Protein AF-A0A813DF29-F1 (afdb_monomer)

Nearest PDB structures (foldseek):
  7bqb-assembly1_A  TM=4.868E-01  e=7.837E-01  synthetic construct
  7kho-assembly4_D  TM=2.043E-01  e=1.446E+00  Pseudomonas putida S16
  7kho-assembly2_B  TM=1.750E-01  e=8.760E-01  Pseudomonas putida S16
  5j4a-assembly2_D  TM=2.601E-01  e=5.498E+00  Burkholderia pseudomallei

Sequence (290 aa):
GLYARARKLDTQDGLRLLRFKGPDGTGCELDLDDVAKLREVAKSSSYFAYIAGSLLELGKHFRVGGAEIENYLSDLPIRKGLSSSASICVLVVRALNQLYDLKLTVHGEMDIAYRPEEYYGDFERHSLLGEVNLKVCEEVAEVMSRERDPIKAAEALGAAMTKAQARWDEVAVPLCPHELKAPVLHRLLECPALVPHITGGKGIGSQGDGSAQLVCRTAADVDKVMQIVRDLGMEPLRLTINASKPVRTAIIPLAGASPGMWPASKCVGPWLFPVRMGEAVKPAICWLCE

Secondary structure (DSSP, 8-state):
-EEEEEEE---TT---EEEEE-TTS-EEEEESS-HHHHHHHHTSSSTTHHHHHHHHHHHTT-----EEEEEEEE-S-TTSSS-HHHHHHHHHHHHHHHHHT----HHHHHHHHHGGGGGSS-HHHHHHHTHHHHHHHHHHHHHHHH---HHHHHHHHHHHHHHHHHHHHHHTGGGSHHHH--HHHHHHHT-TTTTTTEEEEEEETT-SSSEEEEEESSHHHHHHHHHHHHHTT----------PPP-S--------S----S----PPPGGGSEEEETTEEEEHHHHH--

InterPro domains:
  IPR006204 GHMP kinase N-terminal domain [PF00288] (51-117)
  IPR014721 Small ribosomal subunit protein uS5 domain 2-type fold, subgroup [G3DSA:3.30.230.10] (1-137)
  IPR020568 Ribosomal protein uS5 domain 2-type superfamily [SSF54211] (28-120)

Radius of gyration: 26.22 Å; Cα contacts (8 Å, |Δi|>4): 390; chains: 1; bounding box: 56×51×81 Å

pLDDT: mean 80.42, std 16.03, range [35.12, 97.62]

Structure (mmCIF, N/CA/C/O backbone):
data_AF-A0A813DF29-F1
#
_entry.id   AF-A0A813DF29-F1
#
loop_
_atom_site.group_PDB
_atom_site.id
_atom_site.type_symbol
_atom_site.label_atom_id
_atom_site.label_alt_id
_atom_site.label_comp_id
_atom_site.label_asym_id
_atom_site.label_entity_id
_atom_site.label_seq_id
_atom_site.pdbx_PDB_ins_code
_atom_site.Cartn_x
_atom_site.Cartn_y
_atom_site.Cartn_z
_atom_site.occupancy
_atom_site.B_iso_or_equiv
_atom_site.auth_seq_id
_atom_site.auth_comp_id
_atom_site.auth_asym_id
_atom_site.auth_atom_id
_atom_site.pdbx_PDB_model_num
ATOM 1 N N . GLY A 1 1 ? -11.439 -9.474 4.513 1.00 71.19 1 GLY A N 1
ATOM 2 C CA . GLY A 1 1 ? -12.480 -8.740 5.242 1.00 71.19 1 GLY A CA 1
ATOM 3 C C . GLY A 1 1 ? -12.201 -8.698 6.734 1.00 71.19 1 GLY A C 1
ATOM 4 O O . GLY A 1 1 ? -11.703 -9.662 7.303 1.00 71.19 1 GLY A O 1
ATOM 5 N N . LEU A 1 2 ? -12.520 -7.572 7.371 1.00 83.81 2 LEU A N 1
ATOM 6 C CA . LEU A 1 2 ? -12.812 -7.531 8.805 1.00 83.81 2 LEU A CA 1
ATOM 7 C C . LEU A 1 2 ? -14.322 -7.356 8.936 1.00 83.81 2 LEU A C 1
ATOM 9 O O . LEU A 1 2 ? -14.889 -6.475 8.284 1.00 83.81 2 LEU A O 1
ATOM 13 N N . TYR A 1 3 ? -14.962 -8.176 9.755 1.00 87.81 3 TYR A N 1
ATOM 14 C CA . TYR A 1 3 ? -16.404 -8.161 9.935 1.00 87.81 3 TYR A CA 1
ATOM 15 C C . TYR A 1 3 ? -16.707 -7.860 11.393 1.00 87.81 3 TYR A C 1
ATOM 17 O O . TYR A 1 3 ? -16.410 -8.659 12.280 1.00 87.81 3 TYR A O 1
ATOM 25 N N . ALA A 1 4 ? -17.319 -6.702 11.636 1.00 92.56 4 ALA A N 1
ATOM 26 C CA . ALA A 1 4 ? -17.643 -6.266 12.982 1.00 92.56 4 ALA A CA 1
ATOM 27 C C . ALA A 1 4 ? -19.113 -5.902 13.162 1.00 92.56 4 ALA A C 1
ATOM 29 O O . ALA A 1 4 ? -19.803 -5.505 12.223 1.00 92.56 4 ALA A O 1
ATOM 30 N N . ARG A 1 5 ? -19.574 -6.030 14.405 1.00 94.75 5 ARG A N 1
ATOM 31 C CA . ARG A 1 5 ? -20.806 -5.428 14.912 1.00 94.75 5 ARG A CA 1
ATOM 32 C C . ARG A 1 5 ? -20.419 -4.266 15.807 1.00 94.75 5 ARG A C 1
ATOM 34 O O . ARG A 1 5 ? -19.462 -4.370 16.568 1.00 94.75 5 ARG A O 1
ATOM 41 N N . ALA A 1 6 ? -21.158 -3.172 15.716 1.00 96.31 6 ALA A N 1
ATOM 42 C CA . ALA A 1 6 ? -20.913 -2.001 16.537 1.00 96.31 6 ALA A CA 1
ATOM 43 C C . ALA A 1 6 ? -22.221 -1.519 17.163 1.00 96.31 6 ALA A C 1
ATOM 45 O O . ALA A 1 6 ? -23.274 -1.561 16.524 1.00 96.31 6 ALA A O 1
ATOM 46 N N . ARG A 1 7 ? -22.154 -1.056 18.410 1.00 96.25 7 ARG A N 1
ATOM 47 C CA . ARG A 1 7 ? -23.275 -0.423 19.112 1.00 96.25 7 ARG A CA 1
ATOM 48 C C . ARG A 1 7 ? -22.788 0.747 19.952 1.00 96.25 7 ARG A C 1
ATOM 50 O O . ARG A 1 7 ? -21.642 0.758 20.397 1.00 96.25 7 ARG A O 1
ATOM 57 N N . LYS A 1 8 ? -23.669 1.719 20.188 1.00 95.31 8 LYS A N 1
ATOM 58 C CA . LYS A 1 8 ? -23.405 2.791 21.153 1.00 95.31 8 LYS A CA 1
ATOM 59 C C . LYS A 1 8 ? -23.262 2.190 22.545 1.00 95.31 8 LYS A C 1
ATOM 61 O O . LYS A 1 8 ? -23.976 1.246 22.890 1.00 95.31 8 LYS A O 1
ATOM 66 N N . LEU A 1 9 ? -22.327 2.734 23.308 1.00 91.62 9 LEU A N 1
ATOM 67 C CA . LEU A 1 9 ? -22.095 2.352 24.688 1.00 91.62 9 LEU A CA 1
ATOM 68 C C . LEU A 1 9 ? -22.426 3.547 25.576 1.00 91.62 9 LEU A C 1
ATOM 70 O O . LEU A 1 9 ? -21.657 4.501 25.625 1.00 91.62 9 LEU A O 1
ATOM 74 N N . ASP A 1 10 ? -23.555 3.464 26.273 1.00 82.31 10 ASP A N 1
ATOM 75 C CA . ASP A 1 10 ? -23.908 4.417 27.320 1.00 82.31 10 ASP A CA 1
ATOM 76 C C . ASP A 1 10 ? -23.383 3.882 28.653 1.00 82.31 10 ASP A C 1
ATOM 78 O O . ASP A 1 10 ? -23.766 2.799 29.107 1.00 82.31 10 ASP A O 1
ATOM 82 N N . THR A 1 11 ? -22.462 4.619 29.266 1.00 77.19 11 THR A N 1
ATOM 83 C CA . THR A 1 11 ? -21.954 4.306 30.602 1.00 77.19 11 THR A CA 1
ATOM 84 C C . THR A 1 11 ? -22.778 5.059 31.645 1.00 77.19 11 THR A C 1
ATOM 86 O O . THR A 1 11 ? -23.220 6.185 31.415 1.00 77.19 11 THR A O 1
ATOM 89 N N . GLN A 1 12 ? -23.004 4.436 32.804 1.00 66.69 12 GLN A N 1
ATOM 90 C CA . GLN A 1 12 ? -23.796 5.042 33.883 1.00 66.69 12 GLN A CA 1
ATOM 91 C C . GLN A 1 12 ? -23.143 6.316 34.443 1.00 66.69 12 GLN A C 1
ATOM 93 O O . GLN A 1 12 ? -23.849 7.211 34.898 1.00 66.69 12 GLN A O 1
ATOM 98 N N . ASP A 1 13 ? -21.818 6.427 34.318 1.00 75.44 13 ASP A N 1
ATOM 99 C CA . ASP A 1 13 ? -21.021 7.550 34.820 1.00 75.44 13 ASP A CA 1
ATOM 100 C C . ASP A 1 13 ? -20.791 8.654 33.766 1.00 75.44 13 ASP A C 1
ATOM 102 O O . ASP A 1 13 ? -20.076 9.621 34.020 1.00 75.44 13 ASP A O 1
ATOM 106 N N . GLY A 1 14 ? -21.363 8.520 32.561 1.00 78.50 14 GLY A N 1
ATOM 107 C CA . GLY A 1 14 ? -21.179 9.473 31.456 1.00 78.50 14 GLY A CA 1
ATOM 108 C C . GLY A 1 14 ? -19.799 9.425 30.781 1.00 78.50 14 GLY A C 1
ATOM 109 O O . GLY A 1 14 ? -19.515 10.244 29.906 1.00 78.50 14 GLY A O 1
ATOM 110 N N . LEU A 1 15 ? -18.955 8.461 31.158 1.00 85.38 15 LEU A N 1
ATOM 111 C CA . LEU A 1 15 ? -17.667 8.172 30.528 1.00 85.38 15 LEU A CA 1
ATOM 112 C C . LEU A 1 15 ? -17.837 7.742 29.069 1.00 85.38 15 LEU A C 1
ATOM 114 O O . LEU A 1 15 ? -18.638 6.860 28.740 1.00 85.38 15 LEU A O 1
ATOM 118 N N . ARG A 1 16 ? -17.026 8.324 28.189 1.00 91.94 16 ARG A N 1
ATOM 119 C CA . ARG A 1 16 ? -17.063 8.046 26.753 1.00 91.94 16 ARG A CA 1
ATOM 120 C C . ARG A 1 16 ? -16.016 6.989 26.441 1.00 91.94 16 ARG A C 1
ATOM 122 O O . ARG A 1 16 ? -14.857 7.308 26.217 1.00 91.94 16 ARG A O 1
ATOM 129 N N . LEU A 1 17 ? -16.421 5.722 26.4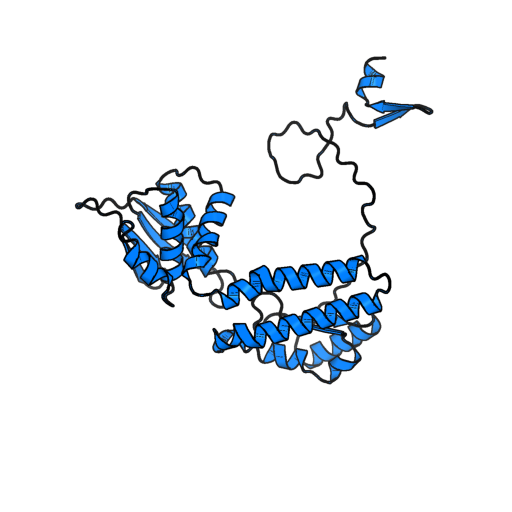43 1.00 94.19 17 LEU A N 1
ATOM 130 C CA . LEU A 1 17 ? -15.499 4.593 26.284 1.00 94.19 17 LEU A CA 1
ATOM 131 C C . LEU A 1 17 ? -15.613 3.951 24.898 1.00 94.19 17 LEU A C 1
ATOM 133 O O . LEU A 1 17 ? -16.715 3.764 24.379 1.00 94.19 17 LEU A O 1
ATOM 137 N N . LEU A 1 18 ? -14.478 3.548 24.324 1.00 95.75 18 LEU A N 1
ATOM 138 C CA . LEU A 1 18 ? -14.425 2.584 23.228 1.00 95.75 18 LEU A CA 1
ATOM 139 C C . LEU A 1 18 ? -14.030 1.206 23.768 1.00 95.75 18 LEU A C 1
ATOM 141 O O . LEU A 1 18 ? -12.905 1.014 24.223 1.00 95.75 18 LEU A O 1
ATOM 145 N N . ARG A 1 19 ? -14.928 0.226 23.644 1.00 95.62 19 ARG A N 1
ATOM 146 C CA . ARG A 1 19 ? -14.639 -1.194 23.885 1.00 95.62 19 ARG A CA 1
ATOM 147 C C . ARG A 1 19 ? -14.438 -1.908 22.562 1.00 95.62 19 ARG A C 1
ATOM 149 O O . ARG A 1 19 ? -15.361 -1.967 21.756 1.00 95.62 19 ARG A O 1
ATOM 156 N N . PHE A 1 20 ? -13.262 -2.480 22.350 1.00 94.56 20 PHE A N 1
ATOM 157 C CA . PHE A 1 20 ? -12.974 -3.298 21.179 1.00 94.56 20 PHE A CA 1
ATOM 158 C C . PHE A 1 20 ? -12.756 -4.756 21.580 1.00 94.56 20 PHE A C 1
ATOM 160 O O . PHE A 1 20 ? -12.005 -5.028 22.516 1.00 94.56 20 PHE A O 1
ATOM 167 N N . LYS A 1 21 ? -13.372 -5.689 20.851 1.00 93.31 21 LYS A N 1
ATOM 168 C CA . LYS A 1 21 ? -13.143 -7.135 20.971 1.00 93.31 21 LYS A CA 1
ATOM 169 C C . LYS A 1 21 ? -12.772 -7.715 19.611 1.00 93.31 21 LYS A C 1
ATOM 171 O O . LYS A 1 21 ? -13.468 -7.480 18.626 1.00 93.31 21 LYS A O 1
ATOM 176 N N . GLY A 1 22 ? -11.669 -8.448 19.565 1.00 87.31 22 GLY A N 1
ATOM 177 C CA . GLY A 1 22 ? -11.205 -9.208 18.415 1.00 87.31 22 GLY A CA 1
ATOM 178 C C . GLY A 1 22 ? -11.697 -10.661 18.433 1.00 87.31 22 GLY A C 1
ATOM 179 O O . GLY A 1 22 ? -12.166 -11.143 19.467 1.00 87.31 22 GLY A O 1
ATOM 180 N N . PRO A 1 23 ? -11.537 -11.382 17.311 1.00 82.25 23 PRO A N 1
ATOM 181 C CA . PRO A 1 23 ? -12.014 -12.760 17.165 1.00 82.25 23 PRO A CA 1
ATOM 182 C C . PRO A 1 23 ? -11.274 -13.747 18.081 1.00 82.25 23 PRO A C 1
ATOM 184 O O . PRO A 1 23 ? -11.827 -14.773 18.464 1.00 82.25 23 PRO A O 1
ATOM 187 N N . ASP A 1 24 ? -10.054 -13.402 18.495 1.00 80.12 24 ASP A N 1
ATOM 188 C CA . ASP A 1 24 ? -9.177 -14.249 19.310 1.00 80.12 24 ASP A CA 1
ATOM 189 C C . ASP A 1 24 ? -9.437 -14.080 20.822 1.00 80.12 24 ASP A C 1
ATOM 191 O O . ASP A 1 24 ? -8.645 -14.520 21.655 1.00 80.12 24 ASP A O 1
ATOM 195 N N . GLY A 1 25 ? -10.502 -13.359 21.195 1.00 78.00 25 GLY A N 1
ATOM 196 C CA . GLY A 1 25 ? -10.806 -12.986 22.581 1.00 78.00 25 GLY A CA 1
ATOM 197 C C . GLY A 1 25 ? -9.953 -11.834 23.126 1.00 78.00 25 GLY A C 1
ATOM 198 O O . GLY A 1 25 ? -10.148 -11.406 24.263 1.00 78.00 25 GLY A O 1
ATOM 199 N N . THR A 1 26 ? -9.032 -11.296 22.323 1.00 83.62 26 THR A N 1
ATOM 200 C CA . THR A 1 26 ? -8.270 -10.089 22.656 1.00 83.62 26 THR A CA 1
ATOM 201 C C . THR A 1 26 ? -9.176 -8.862 22.612 1.00 83.62 26 THR A C 1
ATOM 203 O O . THR A 1 26 ? -10.081 -8.766 21.786 1.00 83.62 26 THR A O 1
ATOM 206 N N . GLY A 1 27 ? -8.952 -7.893 23.491 1.00 88.31 27 GLY A N 1
ATOM 207 C CA . GLY A 1 27 ? -9.740 -6.670 23.494 1.00 88.31 27 GLY A CA 1
ATOM 208 C C . GLY A 1 27 ? -9.066 -5.539 24.246 1.00 88.31 27 GLY A C 1
ATOM 209 O O . GLY A 1 27 ? -8.104 -5.755 24.982 1.00 88.31 27 GLY A O 1
ATOM 210 N N . CYS A 1 28 ? -9.580 -4.332 24.048 1.00 91.38 28 CYS A N 1
ATOM 211 C CA . CYS A 1 28 ? -9.146 -3.149 24.773 1.00 91.38 28 CYS A CA 1
ATOM 212 C C . CYS A 1 28 ? -10.345 -2.285 25.159 1.00 91.38 28 CYS A C 1
ATOM 214 O O . CYS A 1 28 ? -11.361 -2.251 24.461 1.00 91.38 28 CYS A O 1
ATOM 216 N N . GLU A 1 29 ? -10.195 -1.557 26.256 1.00 94.69 29 GLU A N 1
ATOM 217 C CA . GLU A 1 29 ? -11.079 -0.466 26.642 1.0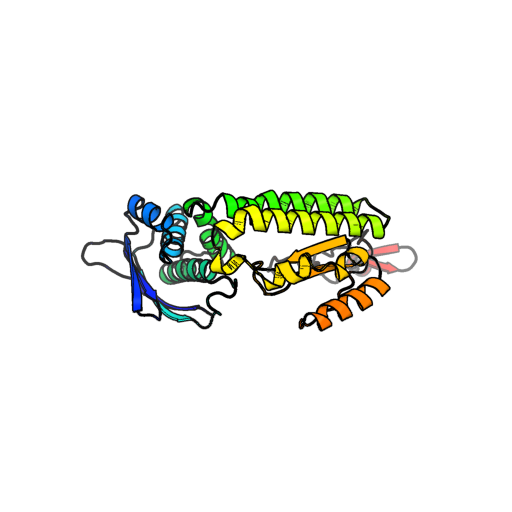0 94.69 29 GLU A CA 1
ATOM 218 C C . GLU A 1 29 ? -10.248 0.816 26.641 1.00 94.69 29 GLU A C 1
ATOM 220 O O . GLU A 1 29 ? -9.163 0.852 27.222 1.00 94.69 29 GLU A O 1
ATOM 225 N N . LEU A 1 30 ? -10.715 1.831 25.920 1.00 93.56 30 LEU A N 1
ATOM 226 C CA . LEU A 1 30 ? -10.033 3.111 25.765 1.00 93.56 30 LEU A CA 1
ATOM 227 C C . LEU A 1 30 ? -10.989 4.238 26.146 1.00 93.56 30 LEU A C 1
ATOM 229 O O . LEU A 1 30 ? -12.099 4.308 25.616 1.00 93.56 30 LEU A O 1
ATOM 233 N N . ASP A 1 31 ? -10.548 5.120 27.037 1.00 93.62 31 ASP A N 1
ATOM 234 C CA . ASP A 1 31 ? -11.273 6.341 27.373 1.00 93.62 31 ASP A CA 1
ATOM 235 C C . ASP A 1 31 ? -11.031 7.405 26.293 1.00 93.62 31 ASP A C 1
ATOM 237 O O . ASP A 1 31 ? -9.890 7.740 25.973 1.00 93.62 31 ASP A O 1
ATOM 241 N N . LEU A 1 32 ? -12.114 7.906 25.699 1.00 92.19 32 LEU A N 1
ATOM 242 C CA . LEU A 1 32 ? -12.083 8.919 24.647 1.00 92.19 32 LEU A CA 1
ATOM 243 C C . LEU A 1 32 ? -11.774 10.324 25.182 1.00 92.19 32 LEU A C 1
ATOM 245 O O . LEU A 1 32 ? -11.457 11.210 24.387 1.00 92.19 32 LEU A O 1
ATOM 249 N N . ASP A 1 33 ? -11.903 10.548 26.490 1.00 91.44 33 ASP A N 1
ATOM 250 C CA . ASP A 1 33 ? -11.539 11.797 27.161 1.00 91.44 33 ASP A CA 1
ATOM 251 C C . ASP A 1 33 ? -10.070 11.799 27.635 1.00 91.44 33 ASP A C 1
ATOM 253 O O . ASP A 1 33 ? -9.453 12.866 27.712 1.00 91.44 33 ASP A O 1
ATOM 257 N N . ASP A 1 34 ? -9.460 10.630 27.866 1.00 92.50 34 ASP A N 1
ATOM 258 C CA . ASP A 1 34 ? -8.052 10.515 28.275 1.00 92.50 34 ASP A CA 1
ATOM 259 C C . ASP A 1 34 ? -7.085 10.539 27.075 1.00 92.50 34 ASP A C 1
ATOM 261 O O . ASP A 1 34 ? -6.494 9.541 26.647 1.00 92.50 34 ASP A O 1
ATOM 265 N N . VAL A 1 35 ? -6.883 11.740 26.530 1.00 89.94 35 VAL A N 1
ATOM 266 C CA . VAL A 1 35 ? -5.965 11.990 25.405 1.00 89.94 35 VAL A CA 1
ATOM 267 C C . VAL A 1 35 ? -4.521 11.578 25.728 1.00 89.94 35 VAL A C 1
ATOM 269 O O . VAL A 1 35 ? -3.780 11.170 24.827 1.00 89.94 35 VAL A O 1
ATOM 272 N N . ALA A 1 36 ? -4.091 11.683 26.990 1.00 88.00 36 ALA A N 1
ATOM 273 C CA . ALA A 1 36 ? -2.736 11.316 27.392 1.00 88.00 36 ALA A CA 1
ATOM 274 C C . ALA A 1 36 ? -2.536 9.801 27.285 1.00 88.00 36 ALA A C 1
ATOM 276 O O . ALA A 1 36 ? -1.565 9.354 26.664 1.00 88.00 36 ALA A O 1
ATOM 277 N N . LYS A 1 37 ? -3.493 9.019 27.796 1.00 89.31 37 LYS A N 1
ATOM 278 C CA . LYS A 1 37 ? -3.454 7.560 27.703 1.00 89.31 37 LYS A CA 1
ATOM 279 C C . LYS A 1 37 ? -3.615 7.065 26.275 1.00 89.31 37 LYS A C 1
ATOM 281 O O . LYS A 1 37 ? -2.880 6.171 25.860 1.00 89.31 37 LYS A O 1
ATOM 286 N N . LEU A 1 38 ? -4.498 7.679 25.486 1.00 90.38 38 LEU A N 1
ATOM 287 C CA . LEU A 1 38 ? -4.628 7.360 24.063 1.00 90.38 38 LEU A CA 1
ATOM 288 C C . LEU A 1 38 ? -3.302 7.551 23.312 1.00 90.38 38 LEU A C 1
ATOM 290 O O . LEU A 1 38 ? -2.926 6.697 22.512 1.00 90.38 38 LEU A O 1
ATOM 294 N N . ARG A 1 39 ? -2.549 8.624 23.597 1.00 87.50 39 ARG A N 1
ATOM 295 C CA . ARG A 1 39 ? -1.216 8.846 23.002 1.00 87.50 39 ARG A CA 1
ATOM 296 C C . ARG A 1 39 ? -0.180 7.830 23.464 1.00 87.50 39 ARG A C 1
ATOM 298 O O . ARG A 1 39 ? 0.661 7.434 22.662 1.00 87.50 39 ARG A O 1
ATOM 305 N N . GLU A 1 40 ? -0.219 7.421 24.727 1.00 86.94 40 GLU A N 1
ATOM 306 C CA . GLU A 1 40 ? 0.656 6.367 25.251 1.00 86.94 40 GLU A CA 1
ATOM 307 C C . GLU A 1 40 ? 0.398 5.036 24.528 1.00 86.94 40 GLU A C 1
ATOM 309 O O . GLU A 1 40 ? 1.333 4.411 24.031 1.00 86.94 40 GLU A O 1
ATOM 314 N N . VAL A 1 41 ? -0.872 4.640 24.387 1.00 87.75 41 VAL A N 1
ATOM 315 C CA . VAL A 1 41 ? -1.262 3.409 23.683 1.00 87.75 41 VAL A CA 1
ATOM 316 C C . VAL A 1 41 ? -0.926 3.497 22.194 1.00 87.75 41 VAL A C 1
ATOM 318 O O . VAL A 1 41 ? -0.401 2.533 21.639 1.00 87.75 41 VAL A O 1
ATOM 321 N N . ALA A 1 42 ? -1.160 4.644 21.552 1.00 85.38 42 ALA A N 1
ATOM 322 C CA . ALA A 1 42 ? -0.814 4.862 20.147 1.00 85.38 42 ALA A CA 1
ATOM 323 C C . ALA A 1 42 ? 0.699 4.757 19.877 1.00 85.38 42 ALA A C 1
ATOM 325 O O . ALA A 1 42 ? 1.088 4.345 18.793 1.00 85.38 42 ALA A O 1
ATOM 326 N N . LYS A 1 43 ? 1.553 5.067 20.860 1.00 81.69 43 LYS A N 1
ATOM 327 C CA . LYS A 1 43 ? 3.016 4.909 20.762 1.00 81.69 43 LYS A CA 1
ATOM 328 C C . LYS A 1 43 ? 3.518 3.511 21.127 1.00 81.69 43 LYS A C 1
ATOM 330 O O . LYS A 1 43 ? 4.715 3.247 21.039 1.00 81.69 43 LYS A O 1
ATOM 335 N N . SER A 1 44 ? 2.638 2.629 21.593 1.00 79.06 44 SER A N 1
ATOM 336 C CA . SER A 1 44 ? 3.015 1.269 21.970 1.00 79.06 44 SER A CA 1
ATOM 337 C C . SER A 1 44 ? 3.154 0.368 20.740 1.00 79.06 44 SER A C 1
ATOM 339 O O . SER A 1 44 ? 2.541 0.601 19.704 1.00 79.06 44 SER A O 1
ATOM 341 N N . SER A 1 45 ? 3.894 -0.732 20.875 1.00 68.69 45 SER A N 1
ATOM 342 C CA . SER A 1 45 ? 3.966 -1.794 19.860 1.00 68.69 45 SER A CA 1
ATOM 343 C C . SER A 1 45 ? 2.737 -2.718 19.855 1.00 68.69 45 SER A C 1
ATOM 345 O O . SER A 1 45 ? 2.753 -3.785 19.241 1.00 68.69 45 SER A O 1
ATOM 347 N N . SER A 1 46 ? 1.671 -2.344 20.570 1.00 76.00 46 SER A N 1
ATOM 348 C CA . SER A 1 46 ? 0.452 -3.138 20.678 1.00 76.00 46 SER A CA 1
ATOM 349 C C . SER A 1 46 ? -0.388 -3.052 19.408 1.00 76.00 46 SER A C 1
ATOM 351 O O . SER A 1 46 ? -0.506 -1.996 18.793 1.00 76.00 46 SER A O 1
ATOM 353 N N . TYR A 1 47 ? -1.094 -4.136 19.083 1.00 72.81 47 TYR A N 1
ATOM 354 C CA . TYR A 1 47 ? -2.128 -4.144 18.043 1.00 72.81 47 TYR A CA 1
ATOM 355 C C . TYR A 1 47 ? -3.186 -3.039 18.248 1.00 72.81 47 TYR A C 1
ATOM 357 O O . TYR A 1 47 ? -3.740 -2.508 17.287 1.00 72.81 47 TYR A O 1
ATOM 365 N N . PHE A 1 48 ? -3.440 -2.644 19.499 1.00 84.06 48 PHE A N 1
ATOM 366 C CA . PHE A 1 48 ? -4.409 -1.598 19.836 1.00 84.06 48 PHE A CA 1
ATOM 367 C C . PHE A 1 48 ? -3.903 -0.170 19.584 1.00 84.06 48 PHE A C 1
ATOM 369 O O . PHE A 1 48 ? -4.699 0.768 19.651 1.00 84.06 48 PHE A O 1
ATOM 376 N N . ALA A 1 49 ? -2.622 0.012 19.246 1.00 84.31 49 ALA A N 1
ATOM 377 C CA . ALA A 1 49 ? -2.068 1.316 18.891 1.00 84.31 49 ALA A CA 1
ATOM 378 C C . ALA A 1 49 ? -2.824 1.945 17.711 1.00 84.31 49 ALA A C 1
ATOM 380 O O . ALA A 1 49 ? -3.185 3.119 17.762 1.00 84.31 49 ALA A O 1
ATOM 381 N N . TYR A 1 50 ? -3.167 1.146 16.694 1.00 86.12 50 TYR A N 1
ATOM 382 C CA . TYR A 1 50 ? -3.922 1.587 15.516 1.00 86.12 50 TYR A CA 1
ATOM 383 C C . TYR A 1 50 ? -5.306 2.147 15.870 1.00 86.12 50 TYR A C 1
ATOM 385 O O . TYR A 1 50 ? -5.719 3.191 15.357 1.00 86.12 50 TYR A O 1
ATOM 393 N N . ILE A 1 51 ? -5.990 1.487 16.810 1.00 90.69 51 ILE A N 1
ATOM 394 C CA . ILE A 1 51 ? -7.294 1.916 17.326 1.00 90.69 51 ILE A CA 1
ATOM 395 C C . ILE A 1 51 ? -7.139 3.244 18.070 1.00 90.69 51 ILE A C 1
ATOM 397 O O . ILE A 1 51 ? -7.838 4.203 17.752 1.00 90.69 51 ILE A O 1
ATOM 401 N N . ALA A 1 52 ? -6.193 3.324 19.010 1.00 90.81 52 ALA A N 1
ATOM 402 C CA . ALA A 1 52 ? -5.946 4.534 19.793 1.00 90.81 52 ALA A CA 1
ATOM 403 C C . ALA A 1 52 ? -5.563 5.734 18.912 1.00 90.81 52 ALA A C 1
ATOM 405 O O . ALA A 1 52 ? -6.075 6.834 19.111 1.00 90.81 52 ALA A O 1
ATOM 406 N N . GLY A 1 53 ? -4.729 5.517 17.893 1.00 89.06 53 GLY A N 1
ATOM 407 C CA . GLY A 1 53 ? -4.397 6.541 16.908 1.00 89.06 53 GLY A CA 1
ATOM 408 C C . GLY A 1 53 ? -5.636 7.033 16.156 1.00 89.06 53 GLY A C 1
ATOM 409 O O . GLY A 1 53 ? -5.908 8.231 16.143 1.00 89.06 53 GLY A O 1
ATOM 410 N N . SER A 1 54 ? -6.438 6.119 15.603 1.00 91.12 54 SER A N 1
ATOM 411 C CA . SER A 1 54 ? -7.669 6.477 14.875 1.00 91.12 54 SER A CA 1
ATOM 412 C C . SER A 1 54 ? -8.641 7.287 15.738 1.00 91.12 54 SER A C 1
ATOM 414 O O . SER A 1 54 ? -9.272 8.225 15.255 1.00 91.12 54 SER A O 1
ATOM 416 N N . LEU A 1 55 ? -8.739 6.958 17.031 1.00 92.75 55 LEU A N 1
ATOM 417 C CA . LEU A 1 55 ? -9.542 7.707 17.997 1.00 92.75 55 LEU A CA 1
ATOM 418 C C . LEU A 1 55 ? -8.998 9.116 18.251 1.00 92.75 55 LEU A C 1
ATOM 420 O O . LEU A 1 55 ? -9.787 10.059 18.309 1.00 92.75 55 LEU A O 1
ATOM 424 N N . LEU A 1 56 ? -7.676 9.272 18.379 1.00 91.31 56 LEU A N 1
ATOM 425 C CA . LEU A 1 56 ? -7.040 10.584 18.532 1.00 91.31 56 LEU A CA 1
ATOM 426 C C . LEU A 1 56 ? -7.323 11.484 17.332 1.00 91.31 56 LEU A C 1
ATOM 428 O O . LEU A 1 56 ? -7.653 12.653 17.519 1.00 91.31 56 LEU A O 1
ATOM 432 N N . GLU A 1 57 ? -7.208 10.949 16.116 1.00 90.88 57 GLU A N 1
ATOM 433 C CA . GLU A 1 57 ? -7.450 11.720 14.897 1.00 90.88 57 GLU A CA 1
ATOM 434 C C . GLU A 1 57 ? -8.931 12.078 14.737 1.00 90.88 57 GLU A C 1
ATOM 436 O O . GLU A 1 57 ? -9.270 13.240 14.515 1.00 90.88 57 GLU A O 1
ATOM 441 N N . LEU A 1 58 ? -9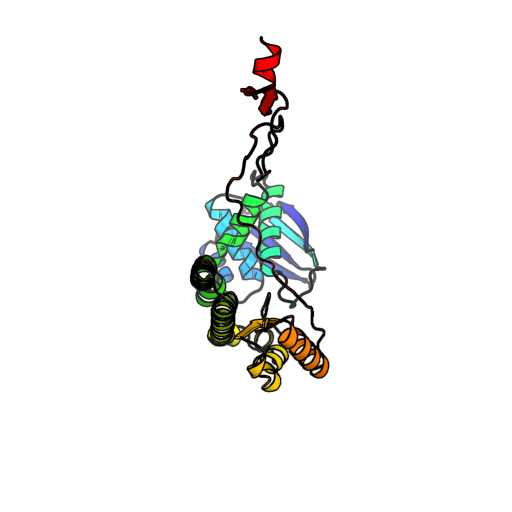.833 11.111 14.934 1.00 91.56 58 LEU A N 1
ATOM 442 C CA . LEU A 1 58 ? -11.274 11.356 14.874 1.00 91.56 58 LEU A CA 1
ATOM 443 C C . LEU A 1 58 ? -11.714 12.378 15.934 1.00 91.56 58 LEU A C 1
ATOM 445 O O . LEU A 1 58 ? -12.526 13.257 15.641 1.00 91.56 58 LEU A O 1
ATOM 449 N N . GLY A 1 59 ? -11.129 12.313 17.134 1.00 90.69 59 GLY A N 1
ATOM 450 C CA . GLY A 1 59 ? -11.395 13.217 18.253 1.00 90.69 59 GLY A CA 1
ATOM 451 C C . GLY A 1 59 ? -11.018 14.682 18.004 1.00 90.69 59 GLY A C 1
ATOM 452 O O . GLY A 1 59 ? -11.581 15.563 18.652 1.00 90.69 59 GLY A O 1
ATOM 453 N N . LYS A 1 60 ? -10.127 14.975 17.042 1.00 88.94 60 LYS A N 1
ATOM 454 C CA . LYS A 1 60 ? -9.814 16.359 16.625 1.00 88.94 60 LYS A CA 1
ATOM 455 C C . LYS A 1 60 ? -10.996 17.039 15.933 1.00 88.94 60 LYS A C 1
ATOM 457 O O . LYS A 1 60 ? -11.093 18.264 15.946 1.00 88.94 60 LYS A O 1
ATOM 462 N N . HIS A 1 61 ? -11.869 16.249 15.310 1.00 89.06 61 HIS A N 1
ATOM 463 C CA . HIS A 1 61 ? -12.941 16.739 14.446 1.00 89.06 61 HIS A CA 1
ATOM 464 C C . HIS A 1 61 ? -14.337 16.438 14.996 1.00 89.06 61 HIS A C 1
ATOM 466 O O . HIS A 1 61 ? -15.264 17.214 14.769 1.00 89.06 61 HIS A O 1
ATOM 472 N N . PHE A 1 62 ? -14.495 15.333 15.728 1.00 90.94 62 PHE A N 1
ATOM 473 C CA . PHE A 1 62 ? -15.792 14.836 16.166 1.00 90.94 62 PHE A CA 1
ATOM 474 C C . PHE A 1 62 ? -15.783 14.437 17.636 1.00 90.94 62 PHE A C 1
ATOM 476 O O . PHE A 1 62 ? -14.846 13.822 18.142 1.00 90.94 62 PHE A O 1
ATOM 483 N N . ARG A 1 63 ? -16.898 14.719 18.313 1.00 91.12 63 ARG A N 1
ATOM 484 C CA . ARG A 1 63 ? -17.148 14.267 19.680 1.00 91.12 63 ARG A CA 1
ATOM 485 C C . ARG A 1 63 ? -18.203 13.163 19.663 1.00 91.12 63 ARG A C 1
ATOM 487 O O . ARG A 1 63 ? -19.372 13.436 19.419 1.00 91.12 63 ARG A O 1
ATOM 494 N N . VAL A 1 64 ? -17.788 11.925 19.929 1.00 91.44 64 VAL A N 1
ATOM 495 C CA . VAL A 1 64 ? -18.678 10.750 20.003 1.00 91.44 64 VAL A CA 1
ATOM 496 C C . VAL A 1 64 ? -18.909 10.317 21.453 1.00 91.44 64 VAL A C 1
ATOM 498 O O . VAL A 1 64 ? -18.085 10.609 22.321 1.00 91.44 64 VAL A O 1
ATOM 501 N N . GLY A 1 65 ? -20.040 9.655 21.719 1.00 88.12 65 GLY A N 1
ATOM 502 C CA . GLY A 1 65 ? -20.484 9.272 23.070 1.00 88.12 65 GLY A CA 1
ATOM 503 C C . GLY A 1 65 ? -19.881 7.979 23.638 1.00 88.12 65 GLY A C 1
ATOM 504 O O . GLY A 1 65 ? -19.981 7.766 24.835 1.00 88.12 65 GLY A O 1
ATOM 505 N N . GLY A 1 66 ? -19.236 7.149 22.813 1.00 92.31 66 GLY A N 1
ATOM 506 C CA . GLY A 1 66 ? -18.699 5.841 23.208 1.00 92.31 66 GLY A CA 1
ATOM 507 C C . GLY A 1 66 ? -19.299 4.681 22.408 1.00 92.31 66 GLY A C 1
ATOM 508 O O . GLY A 1 66 ? -20.453 4.705 21.984 1.00 92.31 66 GLY A O 1
ATOM 509 N N . ALA A 1 67 ? -18.520 3.636 22.156 1.00 96.06 67 ALA A N 1
ATOM 510 C CA . ALA A 1 67 ? -18.992 2.506 21.363 1.00 96.06 67 ALA A CA 1
ATOM 511 C C . ALA A 1 67 ? -18.379 1.184 21.810 1.00 96.06 67 ALA A C 1
ATOM 513 O O . ALA A 1 67 ? -17.238 1.121 22.256 1.00 96.06 67 ALA A O 1
ATOM 514 N N . GLU A 1 68 ? -19.139 0.112 21.630 1.00 96.62 68 GLU A N 1
ATOM 515 C CA . GLU A 1 68 ? -18.618 -1.247 21.649 1.00 96.62 68 GLU A CA 1
ATOM 516 C C . GLU A 1 68 ? -18.540 -1.760 20.210 1.00 96.62 68 GLU A C 1
ATOM 518 O O . GLU A 1 68 ? -19.529 -1.712 19.477 1.00 96.62 68 GLU A O 1
ATOM 523 N N . ILE A 1 69 ? -17.359 -2.229 19.815 1.00 95.75 69 ILE A N 1
ATOM 524 C CA . ILE A 1 69 ? -17.058 -2.795 18.502 1.00 95.75 69 ILE A CA 1
ATOM 525 C C . ILE A 1 69 ? -16.549 -4.222 18.707 1.00 95.75 69 ILE A C 1
ATOM 527 O O . ILE A 1 69 ? -15.524 -4.450 19.348 1.00 95.75 69 ILE A O 1
ATOM 531 N N . GLU A 1 70 ? -17.251 -5.187 18.131 1.00 94.50 70 GLU A N 1
ATOM 532 C CA . GLU A 1 70 ? -16.904 -6.604 18.159 1.00 94.50 70 GLU A CA 1
ATOM 533 C C . GLU A 1 70 ? -16.556 -7.061 16.743 1.00 94.50 70 GLU A C 1
ATOM 535 O O . GLU A 1 70 ? -17.442 -7.206 15.902 1.00 94.50 70 GLU A O 1
ATOM 540 N N . ASN A 1 71 ? -15.271 -7.285 16.475 1.00 90.06 71 ASN A N 1
ATOM 541 C CA . ASN A 1 71 ? -14.796 -7.940 15.263 1.00 90.06 71 ASN A CA 1
ATOM 542 C C . ASN A 1 71 ? -14.919 -9.460 15.428 1.00 90.06 71 ASN A C 1
ATOM 544 O O . ASN A 1 71 ? -14.100 -10.080 16.102 1.00 90.06 71 ASN A O 1
ATOM 548 N N . TYR A 1 72 ? -15.945 -10.049 14.818 1.00 88.31 72 TYR A N 1
ATOM 549 C CA . TYR A 1 72 ? -16.290 -11.463 14.990 1.00 88.31 72 TYR A CA 1
ATOM 550 C C . TYR A 1 72 ? -15.692 -12.372 13.909 1.00 88.31 72 TYR A C 1
ATOM 552 O O . TYR A 1 72 ? -15.692 -13.590 14.072 1.00 88.31 72 TYR A O 1
ATOM 560 N N . LEU A 1 73 ? -15.200 -11.813 12.799 1.00 83.31 73 LEU A N 1
ATOM 561 C CA . LEU A 1 73 ? -14.555 -12.581 11.735 1.00 83.31 73 LEU A CA 1
ATOM 562 C C . LEU A 1 73 ? -13.487 -11.736 11.034 1.00 83.31 73 LEU A C 1
ATOM 564 O O . LEU A 1 73 ? -13.754 -10.635 10.559 1.00 83.31 73 LEU A O 1
ATOM 568 N N . SER A 1 74 ? -12.293 -12.308 10.905 1.00 81.62 74 SER A N 1
ATOM 569 C CA . SER A 1 74 ? -11.196 -11.766 10.104 1.00 81.62 74 SER A CA 1
ATOM 570 C C . SER A 1 74 ? -10.768 -12.824 9.092 1.00 81.62 74 SER A C 1
ATOM 572 O O . SER A 1 74 ? -10.127 -13.801 9.462 1.00 81.62 74 SER A O 1
ATOM 574 N N . ASP A 1 75 ? -11.103 -12.636 7.818 1.00 77.19 75 ASP A N 1
ATOM 575 C CA . ASP A 1 75 ? -10.654 -13.500 6.712 1.00 77.19 75 ASP A CA 1
ATOM 576 C C . ASP A 1 75 ? -9.568 -12.816 5.853 1.00 77.19 75 ASP A C 1
ATOM 578 O O . ASP A 1 75 ? -9.207 -13.286 4.774 1.00 77.19 75 ASP A O 1
ATOM 582 N N . LEU A 1 76 ? -9.017 -11.691 6.335 1.00 66.88 76 LEU A N 1
ATOM 583 C CA . LEU A 1 76 ? -7.787 -11.122 5.784 1.00 66.88 76 LEU A CA 1
ATOM 584 C C . LEU A 1 76 ? -6.603 -12.065 6.058 1.00 66.88 76 LEU A C 1
ATOM 586 O O . LEU A 1 76 ? -6.454 -12.527 7.191 1.00 66.88 76 LEU A O 1
ATOM 590 N N . PRO A 1 77 ? -5.710 -12.309 5.079 1.00 52.91 77 PRO A N 1
ATOM 591 C CA . PRO A 1 77 ? -4.497 -13.080 5.317 1.00 52.91 77 PRO A CA 1
ATOM 592 C C . PRO A 1 77 ? -3.586 -12.353 6.319 1.00 52.91 77 PRO A C 1
ATOM 594 O O . PRO A 1 77 ? -2.905 -11.383 5.980 1.00 52.91 77 PRO A O 1
ATOM 597 N N . ILE A 1 78 ? -3.572 -12.820 7.565 1.00 50.22 78 ILE A N 1
ATOM 598 C CA . ILE A 1 78 ? -2.705 -12.299 8.627 1.00 50.22 78 ILE A CA 1
ATOM 599 C C . ILE A 1 78 ? -1.231 -12.547 8.233 1.00 50.22 78 ILE A C 1
ATOM 601 O O . ILE A 1 78 ? -0.900 -13.627 7.743 1.00 50.22 78 ILE A O 1
ATOM 605 N N . ARG A 1 79 ? -0.348 -11.551 8.432 1.00 48.00 79 ARG A N 1
ATOM 606 C CA . ARG A 1 79 ? 1.120 -11.611 8.191 1.00 48.00 79 ARG A CA 1
ATOM 607 C C . ARG A 1 79 ? 1.586 -11.808 6.736 1.00 48.00 79 ARG A C 1
ATOM 609 O O . ARG A 1 79 ? 2.694 -12.273 6.500 1.00 48.00 79 ARG A O 1
ATOM 616 N N . LYS A 1 80 ? 0.779 -11.421 5.740 1.00 44.50 80 LYS A N 1
ATOM 617 C CA . LYS A 1 80 ? 1.194 -11.404 4.315 1.00 44.50 80 LYS A CA 1
ATOM 618 C C . LYS A 1 80 ? 1.422 -10.001 3.735 1.00 44.50 80 LYS A C 1
ATOM 620 O O . LYS A 1 80 ? 1.369 -9.833 2.523 1.00 44.50 80 LYS A O 1
ATOM 625 N N . GLY A 1 81 ? 1.605 -8.982 4.579 1.00 47.84 81 GLY A N 1
ATOM 626 C CA . GLY A 1 81 ? 1.796 -7.605 4.102 1.00 47.84 81 GLY A CA 1
ATOM 627 C C . GLY A 1 81 ? 0.551 -6.966 3.469 1.00 47.84 81 GLY A C 1
ATOM 628 O O . GLY A 1 81 ? 0.666 -6.001 2.722 1.00 47.84 81 GLY A O 1
ATOM 629 N N . LEU A 1 82 ? -0.645 -7.493 3.760 1.00 47.84 82 LEU A N 1
ATOM 630 C CA . LEU A 1 82 ? -1.920 -7.062 3.172 1.00 47.84 82 LEU A CA 1
ATOM 631 C C . LEU A 1 82 ? -2.793 -6.275 4.168 1.00 47.84 82 LEU A C 1
ATOM 633 O O . LEU A 1 82 ? -3.927 -6.650 4.451 1.00 47.84 82 LEU A O 1
ATOM 637 N N . SER A 1 83 ? -2.282 -5.139 4.658 1.00 54.62 83 SER A N 1
ATOM 638 C CA . SER A 1 83 ? -3.125 -4.032 5.155 1.00 54.62 83 SER A CA 1
ATOM 639 C C . SER A 1 83 ? -4.000 -4.309 6.404 1.00 54.62 83 SER A C 1
ATOM 641 O O . SER A 1 83 ? -5.059 -3.701 6.570 1.00 54.62 83 SER A O 1
ATOM 643 N N . SER A 1 84 ? -3.595 -5.200 7.323 1.00 65.56 84 SER A N 1
ATOM 644 C CA . SER A 1 84 ? -4.397 -5.503 8.530 1.00 65.56 84 SER A CA 1
ATOM 645 C C . SER A 1 84 ? -4.541 -4.307 9.485 1.00 65.56 84 SER A C 1
ATOM 647 O O . SER A 1 84 ? -5.606 -4.124 10.071 1.00 65.56 84 SER A O 1
ATOM 649 N N . SER A 1 85 ? -3.505 -3.470 9.602 1.00 73.94 85 SER A N 1
ATOM 650 C CA . SER A 1 85 ? -3.498 -2.238 10.406 1.00 73.94 85 SER A CA 1
ATOM 651 C C . SER A 1 85 ? -4.405 -1.149 9.820 1.00 73.94 85 SER A C 1
ATOM 653 O O . SER A 1 85 ? -5.266 -0.613 10.511 1.00 73.94 85 SER A O 1
ATOM 655 N N . ALA A 1 86 ? -4.301 -0.875 8.519 1.00 76.44 86 ALA A N 1
ATOM 656 C CA . ALA A 1 86 ? -5.176 0.101 7.867 1.00 76.44 86 ALA A CA 1
ATOM 657 C C . ALA A 1 86 ? -6.643 -0.362 7.871 1.00 76.44 86 ALA A C 1
ATOM 659 O O . ALA A 1 86 ? -7.555 0.439 8.071 1.00 76.44 86 ALA A O 1
ATOM 660 N N . SER A 1 87 ? -6.878 -1.670 7.726 1.00 83.69 87 SER A N 1
ATOM 661 C CA . SER A 1 87 ? -8.227 -2.234 7.797 1.00 83.69 87 SER A CA 1
ATOM 662 C C . SER A 1 87 ? -8.862 -2.020 9.174 1.00 83.69 87 SER A C 1
ATOM 664 O O . SER A 1 87 ? -10.050 -1.701 9.235 1.00 83.69 87 SER A O 1
ATOM 666 N N . ILE A 1 88 ? -8.101 -2.151 10.273 1.00 87.00 88 ILE A N 1
ATOM 667 C CA . ILE A 1 88 ? -8.645 -1.909 11.616 1.00 87.00 88 ILE A CA 1
ATOM 668 C C . ILE A 1 88 ? -8.902 -0.417 11.870 1.00 87.00 88 ILE A C 1
ATOM 670 O O . ILE A 1 88 ? -9.954 -0.086 12.418 1.00 87.00 88 ILE A O 1
ATOM 674 N N . CYS A 1 89 ? -8.024 0.480 11.404 1.00 88.81 89 CYS A N 1
ATOM 675 C CA . CYS A 1 89 ? -8.253 1.927 11.481 1.00 88.81 89 CYS A CA 1
ATOM 676 C C . CYS A 1 89 ? -9.560 2.315 10.774 1.00 88.81 89 CYS A C 1
ATOM 678 O O . CYS A 1 89 ? -10.445 2.930 11.371 1.00 88.81 89 CYS A O 1
ATOM 680 N N . VAL A 1 90 ? -9.731 1.869 9.523 1.00 91.25 90 VAL A N 1
ATOM 681 C CA . VAL A 1 90 ? -10.946 2.128 8.735 1.00 91.25 90 VAL A CA 1
ATOM 682 C C . VAL A 1 90 ? -12.179 1.521 9.402 1.00 91.25 90 VAL A C 1
ATOM 684 O O . VAL A 1 90 ? -13.230 2.156 9.418 1.00 91.25 90 VAL A O 1
ATOM 687 N N . LEU A 1 91 ? -12.075 0.320 9.980 1.00 92.62 91 LEU A N 1
ATOM 688 C CA . LEU A 1 91 ? -13.189 -0.328 10.674 1.00 92.62 91 LEU A CA 1
ATOM 689 C C . LEU A 1 91 ? -13.675 0.493 11.870 1.00 92.62 91 LEU A C 1
ATOM 691 O O . LEU A 1 91 ? -14.880 0.691 12.016 1.00 92.62 91 LEU A O 1
ATOM 695 N N . VAL A 1 92 ? -12.756 0.992 12.700 1.00 94.00 92 VAL A N 1
ATOM 696 C CA . VAL A 1 92 ? -13.095 1.808 13.875 1.00 94.00 92 VAL A CA 1
ATOM 697 C C . VAL A 1 92 ? -13.727 3.132 13.447 1.00 94.00 92 VAL A C 1
ATOM 699 O O . VAL A 1 92 ? -14.799 3.485 13.939 1.00 94.00 92 VAL A O 1
ATOM 702 N N . VAL A 1 93 ? -13.117 3.835 12.486 1.00 94.94 93 VAL A N 1
ATOM 703 C CA . VAL A 1 93 ? -13.634 5.115 11.971 1.00 94.94 93 VAL A CA 1
ATOM 704 C C . VAL A 1 93 ? -15.012 4.936 11.337 1.00 94.94 93 VAL A C 1
ATOM 706 O O . VAL A 1 93 ? -15.933 5.689 11.649 1.00 94.94 93 VAL A O 1
ATOM 709 N N . ARG A 1 94 ? -15.191 3.907 10.502 1.00 95.38 94 ARG A N 1
ATOM 710 C CA . ARG A 1 94 ? -16.475 3.598 9.860 1.00 95.38 94 ARG A CA 1
ATOM 711 C C . ARG A 1 94 ? -17.552 3.239 10.874 1.00 95.38 94 ARG A C 1
ATOM 713 O O . ARG A 1 94 ? -18.678 3.714 10.750 1.00 95.38 94 ARG A O 1
ATOM 720 N N . ALA A 1 95 ? -17.225 2.431 11.882 1.00 96.00 95 ALA A N 1
ATOM 721 C CA . ALA A 1 95 ? -18.170 2.081 12.937 1.00 96.00 95 ALA A CA 1
ATOM 722 C C . ALA A 1 95 ? -18.663 3.334 13.674 1.00 96.00 95 ALA A C 1
ATOM 724 O O . ALA A 1 95 ? -19.867 3.512 13.848 1.00 96.00 95 ALA A O 1
ATOM 725 N N . LEU A 1 96 ? -17.755 4.240 14.046 1.00 96.12 96 LEU A N 1
ATOM 726 C CA . LEU A 1 96 ? -18.119 5.495 14.706 1.00 96.12 96 LEU A CA 1
ATOM 727 C C . LEU A 1 96 ? -18.892 6.440 13.778 1.00 96.12 96 LEU A C 1
ATOM 729 O O . LEU A 1 96 ? -19.885 7.021 14.214 1.00 96.12 96 LEU A O 1
ATOM 733 N N . ASN A 1 97 ? -18.499 6.542 12.504 1.00 96.31 97 ASN A N 1
ATOM 734 C CA . ASN A 1 97 ? -19.213 7.326 11.495 1.00 96.31 97 ASN A CA 1
ATOM 735 C C . ASN A 1 97 ? -20.668 6.870 11.356 1.00 96.31 97 ASN A C 1
ATOM 737 O O . ASN A 1 97 ? -21.572 7.698 11.386 1.00 96.31 97 ASN A O 1
ATOM 741 N N . GLN A 1 98 ? -20.902 5.558 11.264 1.00 95.62 98 GLN A N 1
ATOM 742 C CA . GLN A 1 98 ? -22.247 4.997 11.127 1.00 95.62 98 GLN A CA 1
ATOM 743 C C . GLN A 1 98 ? -23.064 5.101 12.418 1.00 95.62 98 GLN A C 1
ATOM 745 O O . GLN A 1 98 ? -24.242 5.446 12.366 1.00 95.62 98 GLN A O 1
ATOM 750 N N . LEU A 1 99 ? -22.461 4.835 13.582 1.00 95.88 99 LEU A N 1
ATOM 751 C CA . LEU A 1 99 ? -23.166 4.914 14.865 1.00 95.88 99 LEU A CA 1
ATOM 752 C C . LEU A 1 99 ? -23.611 6.342 15.195 1.00 95.88 99 LEU A C 1
ATOM 754 O O . LEU A 1 99 ? -24.706 6.540 15.728 1.00 95.88 99 LEU A O 1
ATOM 758 N N . TYR A 1 100 ? -22.763 7.329 14.914 1.00 94.81 100 TYR A N 1
ATOM 759 C CA . TYR A 1 100 ? -22.995 8.728 15.278 1.00 94.81 100 TYR A CA 1
ATOM 760 C C . TYR A 1 100 ? -23.425 9.613 14.112 1.00 94.81 100 TYR A C 1
ATOM 762 O O . TYR A 1 100 ? -23.628 10.804 14.324 1.00 94.81 100 TYR A O 1
ATOM 770 N N . ASP A 1 101 ? -23.599 9.038 12.921 1.00 94.12 101 ASP A N 1
ATOM 771 C CA . ASP A 1 101 ? -23.994 9.748 11.704 1.00 94.12 101 ASP A CA 1
ATOM 772 C C . ASP A 1 101 ? -23.115 10.987 11.448 1.00 94.12 101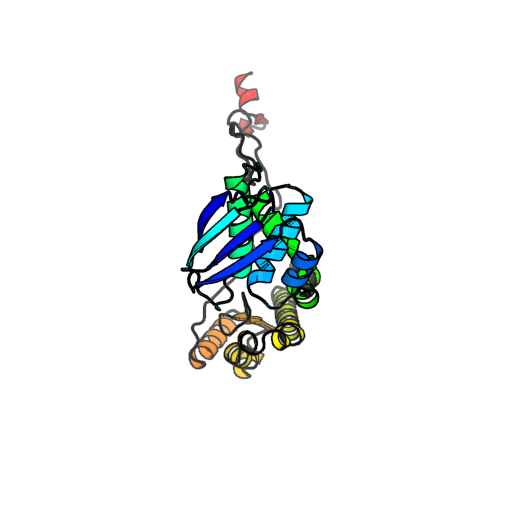 ASP A C 1
ATOM 774 O O . ASP A 1 101 ? -23.604 12.090 11.205 1.00 94.12 101 ASP A O 1
ATOM 778 N N . LEU A 1 102 ? -21.788 10.803 11.518 1.00 93.19 102 LEU A N 1
ATOM 779 C CA . LEU A 1 102 ? -20.800 11.896 11.444 1.00 93.19 102 LEU A CA 1
ATOM 780 C C . LEU A 1 102 ? -20.725 12.562 10.060 1.00 93.19 102 LEU A C 1
ATOM 782 O O . LEU A 1 102 ? -19.985 13.528 9.879 1.00 93.19 102 LEU A O 1
ATOM 786 N N . LYS A 1 103 ? -21.483 12.053 9.079 1.00 93.75 103 LYS A N 1
ATOM 787 C CA . LYS A 1 103 ? -21.525 12.520 7.684 1.00 93.75 103 LYS A CA 1
ATOM 788 C C . LYS A 1 103 ? -20.178 12.447 6.962 1.00 93.75 103 LYS A C 1
ATOM 790 O O . LYS A 1 103 ? -19.987 13.128 5.954 1.00 93.75 103 LYS A O 1
ATOM 795 N N . LEU A 1 104 ? -19.259 11.595 7.421 1.00 90.00 104 LEU A N 1
ATOM 796 C CA . LEU A 1 104 ? -18.024 11.341 6.688 1.00 90.00 104 LEU A CA 1
ATOM 797 C C . LEU A 1 104 ? -18.328 10.533 5.426 1.00 90.00 104 LEU A C 1
ATOM 799 O O . LEU A 1 104 ? -19.054 9.536 5.457 1.00 90.00 104 LEU A O 1
ATOM 803 N N . THR A 1 105 ? -17.747 10.967 4.310 1.00 92.44 105 THR A N 1
ATOM 804 C CA . THR A 1 105 ? -17.696 10.171 3.081 1.00 92.44 105 THR A CA 1
ATOM 805 C C . THR A 1 105 ? -16.688 9.035 3.243 1.00 92.44 105 THR A C 1
ATOM 807 O O . THR A 1 105 ? -15.839 9.078 4.130 1.00 92.44 105 THR A O 1
ATOM 810 N N . VAL A 1 106 ? -16.709 8.050 2.340 1.00 84.25 106 VAL A N 1
ATOM 811 C CA . VAL A 1 106 ? -15.694 6.977 2.315 1.00 84.25 106 VAL A CA 1
ATOM 812 C C . VAL A 1 106 ? -14.271 7.548 2.282 1.00 84.25 106 VAL A C 1
ATOM 814 O O . VAL A 1 106 ? -13.392 7.040 2.968 1.00 84.25 106 VAL A O 1
ATOM 817 N N . HIS A 1 107 ? -14.050 8.632 1.534 1.00 78.19 107 HIS A N 1
ATOM 818 C CA . HIS A 1 107 ? -12.756 9.309 1.501 1.00 78.19 107 HIS A CA 1
ATOM 819 C C . HIS A 1 107 ? -12.404 9.946 2.853 1.00 78.19 107 HIS A C 1
ATOM 821 O O . HIS A 1 107 ? -11.293 9.764 3.331 1.00 78.19 107 HIS A O 1
ATOM 827 N N . GLY A 1 108 ? -13.360 10.606 3.516 1.00 84.69 108 GLY A N 1
ATOM 828 C CA . GLY A 1 108 ? -13.148 11.165 4.855 1.00 84.69 108 GLY A CA 1
ATOM 829 C C . GLY A 1 108 ? -12.860 10.101 5.920 1.00 84.69 108 GLY A C 1
ATOM 830 O O . GLY A 1 108 ? -12.031 10.321 6.798 1.00 84.69 108 GLY A O 1
ATOM 831 N N . GLU A 1 109 ? -13.496 8.928 5.824 1.00 87.38 109 GLU A N 1
ATOM 832 C CA . GLU A 1 109 ? -13.164 7.782 6.680 1.00 87.38 109 GLU A CA 1
ATOM 833 C C . GLU A 1 109 ? -11.710 7.333 6.472 1.00 87.38 109 GLU A C 1
ATOM 835 O O . GLU A 1 109 ? -11.001 7.075 7.442 1.00 87.38 109 GLU A O 1
ATOM 840 N N . MET A 1 110 ? -11.265 7.254 5.213 1.00 85.19 110 MET A N 1
ATOM 841 C CA . MET A 1 110 ? -9.897 6.862 4.864 1.00 85.19 110 MET A CA 1
ATOM 842 C C . MET A 1 110 ? -8.864 7.892 5.328 1.00 85.19 110 MET A C 1
ATOM 844 O O . MET A 1 110 ? -7.844 7.501 5.885 1.00 85.19 110 MET A O 1
ATOM 848 N N . ASP A 1 111 ? -9.145 9.184 5.170 1.00 84.25 111 ASP A N 1
ATOM 849 C CA . ASP A 1 111 ? -8.256 10.262 5.610 1.00 84.25 111 ASP A CA 1
ATOM 850 C C . ASP A 1 111 ? -8.019 10.223 7.125 1.00 84.25 111 ASP A C 1
ATOM 852 O O . ASP A 1 111 ? -6.876 10.292 7.577 1.00 84.25 111 ASP A O 1
ATOM 856 N N . ILE A 1 112 ? -9.083 10.061 7.919 1.00 85.38 112 ILE A N 1
ATOM 857 C CA . ILE A 1 112 ? -8.970 9.941 9.381 1.00 85.38 112 ILE A CA 1
ATOM 858 C C . ILE A 1 112 ? -8.274 8.636 9.774 1.00 85.38 112 ILE A C 1
ATOM 860 O O . ILE A 1 112 ? -7.539 8.618 10.752 1.00 85.38 112 ILE A O 1
ATOM 864 N N . ALA A 1 113 ? -8.478 7.545 9.035 1.00 85.00 113 ALA A N 1
ATOM 865 C CA . ALA A 1 113 ? -7.808 6.273 9.304 1.00 85.00 113 ALA A CA 1
ATOM 866 C C . ALA A 1 113 ? -6.306 6.286 8.952 1.00 85.00 113 ALA A C 1
ATOM 868 O O . ALA A 1 113 ? -5.554 5.503 9.530 1.00 85.00 113 ALA A O 1
ATOM 869 N N . TYR A 1 114 ? -5.883 7.159 8.030 1.00 77.38 114 TYR A N 1
ATOM 870 C CA . TYR A 1 114 ? -4.500 7.299 7.555 1.00 77.38 114 TYR A CA 1
ATOM 871 C C . TYR A 1 114 ? -3.674 8.314 8.364 1.00 77.38 114 TYR A C 1
ATOM 873 O O . TYR A 1 114 ? -2.503 8.108 8.649 1.00 77.38 114 TYR A O 1
ATOM 881 N N . ARG A 1 115 ? -4.276 9.421 8.810 1.00 72.19 115 ARG A N 1
ATOM 882 C CA . ARG A 1 115 ? -3.565 10.480 9.551 1.00 72.19 115 ARG A CA 1
ATOM 883 C C . ARG A 1 115 ? -3.039 10.175 10.962 1.00 72.19 115 ARG A C 1
ATOM 885 O O . ARG A 1 115 ? -2.139 10.907 11.377 1.00 72.19 115 ARG A O 1
ATOM 892 N N . PRO A 1 116 ? -3.488 9.161 11.730 1.00 60.78 116 PRO A N 1
ATOM 893 C CA . PRO A 1 116 ? -2.920 8.913 13.056 1.00 60.78 116 PRO A CA 1
ATOM 894 C C . PRO A 1 116 ? -1.456 8.452 13.039 1.00 60.78 116 PRO A C 1
ATOM 896 O O . PRO A 1 116 ? -0.856 8.248 14.094 1.00 60.78 116 PRO A O 1
ATOM 899 N N . GLU A 1 117 ? -0.872 8.355 11.846 1.00 52.91 117 GLU A N 1
ATOM 900 C CA . GLU A 1 117 ? 0.503 7.975 11.560 1.00 52.91 117 GLU A CA 1
ATOM 901 C C . GLU A 1 117 ? 1.581 8.891 12.153 1.00 52.91 117 GLU A C 1
ATOM 903 O O . GLU A 1 117 ? 2.712 8.453 12.357 1.00 52.91 117 GLU A O 1
ATOM 908 N N . GLU A 1 118 ? 1.214 10.096 12.592 1.00 53.44 118 GLU A N 1
ATOM 909 C CA . GLU A 1 118 ? 2.090 10.988 13.364 1.00 53.44 118 GLU A CA 1
ATOM 910 C C . GLU A 1 118 ? 2.352 10.485 14.806 1.00 53.44 118 GLU A C 1
ATOM 912 O O . GLU A 1 118 ? 3.307 10.910 15.461 1.00 53.44 118 GLU A O 1
ATOM 917 N N . TYR A 1 119 ? 1.536 9.552 15.320 1.00 53.47 119 TYR A N 1
ATOM 918 C CA . TYR A 1 119 ? 1.620 9.059 16.702 1.00 53.47 119 TYR A CA 1
ATOM 919 C C . TYR A 1 119 ? 2.354 7.717 16.865 1.00 53.47 119 TYR A C 1
ATOM 921 O O . TYR A 1 119 ? 2.698 7.378 17.996 1.00 53.47 119 TYR A O 1
ATOM 929 N N . TYR A 1 120 ? 2.637 6.977 15.784 1.00 54.22 120 TYR A N 1
ATOM 930 C CA . TYR A 1 120 ? 3.166 5.600 15.855 1.00 54.22 120 TYR A CA 1
ATOM 931 C C . TYR A 1 120 ? 4.688 5.487 16.028 1.00 54.22 120 TYR A C 1
ATOM 933 O O . TYR A 1 120 ? 5.213 4.381 16.104 1.00 54.22 120 TYR A O 1
ATOM 941 N N . GLY A 1 121 ? 5.424 6.602 16.070 1.00 48.03 121 GLY A N 1
ATOM 942 C CA . GLY A 1 121 ? 6.892 6.568 16.156 1.00 48.03 121 GLY A CA 1
ATOM 943 C C . GLY A 1 121 ? 7.583 5.971 14.919 1.00 48.03 121 GLY A C 1
ATOM 944 O O . GLY A 1 121 ? 8.790 5.762 14.940 1.00 48.03 121 GLY A O 1
ATOM 945 N N . ASP A 1 122 ? 6.846 5.740 13.830 1.00 49.88 122 ASP A N 1
ATOM 946 C CA . ASP A 1 122 ? 7.311 5.060 12.614 1.00 49.88 122 ASP A CA 1
ATOM 947 C C . ASP A 1 122 ? 7.893 6.052 11.584 1.00 49.88 122 ASP A C 1
ATOM 949 O O . ASP A 1 122 ? 7.745 5.886 10.374 1.00 49.88 122 ASP A O 1
ATOM 953 N N . PHE A 1 123 ? 8.534 7.127 12.061 1.00 49.06 123 PHE A N 1
ATOM 954 C CA . PHE A 1 123 ? 8.982 8.255 11.230 1.00 49.06 123 PHE A CA 1
ATOM 955 C C . PHE A 1 123 ? 9.971 7.807 10.140 1.00 49.06 123 PHE A C 1
ATOM 957 O O . PHE A 1 123 ? 9.922 8.289 9.010 1.00 49.06 123 PHE A O 1
ATOM 964 N N . GLU A 1 124 ? 10.832 6.831 10.444 1.00 50.16 124 GLU A N 1
ATOM 965 C CA . GLU A 1 124 ? 11.800 6.292 9.486 1.00 50.16 124 GLU A CA 1
ATOM 966 C C . GLU A 1 124 ? 11.138 5.420 8.405 1.00 50.16 124 GLU A C 1
ATOM 968 O O . GLU A 1 124 ? 11.415 5.637 7.221 1.00 50.16 124 GLU A O 1
ATOM 973 N N . ARG A 1 125 ? 10.195 4.521 8.748 1.00 50.72 125 ARG A N 1
ATOM 974 C CA . ARG A 1 125 ? 9.421 3.763 7.737 1.00 50.72 125 ARG A CA 1
ATOM 975 C C . ARG A 1 125 ? 8.528 4.664 6.898 1.00 50.72 125 ARG A C 1
ATOM 977 O O . ARG A 1 125 ? 8.392 4.442 5.695 1.00 50.72 125 ARG A O 1
ATOM 984 N N . HIS A 1 126 ? 7.938 5.683 7.513 1.00 52.47 126 HIS A N 1
ATOM 985 C CA . HIS A 1 126 ? 7.072 6.616 6.809 1.00 52.47 126 HIS A CA 1
ATOM 986 C C . HIS A 1 126 ? 7.885 7.533 5.891 1.00 52.47 126 HIS A C 1
ATOM 988 O O . HIS A 1 126 ? 7.457 7.796 4.775 1.00 52.47 126 HIS A O 1
ATOM 994 N N . SER A 1 127 ? 9.101 7.946 6.273 1.00 57.47 127 SER A N 1
ATOM 995 C CA . SER A 1 127 ? 9.997 8.631 5.333 1.00 57.47 127 SER A CA 1
ATOM 996 C C . SER A 1 127 ? 10.305 7.743 4.125 1.00 57.47 127 SER A C 1
ATOM 998 O O . SER A 1 127 ? 10.274 8.222 2.996 1.00 57.47 127 SER A O 1
ATOM 1000 N N . LEU A 1 128 ? 10.508 6.437 4.343 1.00 65.69 128 LEU A N 1
ATOM 1001 C CA . LEU A 1 128 ? 10.814 5.478 3.286 1.00 65.69 128 LEU A CA 1
ATOM 1002 C C . LEU A 1 128 ? 9.692 5.257 2.302 1.00 65.69 128 LEU A C 1
ATOM 1004 O O . LEU A 1 128 ? 9.972 5.227 1.115 1.00 65.69 128 LEU A O 1
ATOM 1008 N N . LEU A 1 129 ? 8.462 5.083 2.777 1.00 68.88 129 LEU A N 1
ATOM 1009 C CA . LEU A 1 129 ? 7.291 4.881 1.921 1.00 68.88 129 LEU A CA 1
ATOM 1010 C C . LEU A 1 129 ? 6.649 6.202 1.462 1.00 68.88 129 LEU A C 1
ATOM 1012 O O . LEU A 1 129 ? 5.905 6.207 0.484 1.00 68.88 129 LEU A O 1
ATOM 1016 N N . GLY A 1 130 ? 6.964 7.305 2.138 1.00 70.81 130 GLY A N 1
ATOM 1017 C CA . GLY A 1 130 ? 6.495 8.660 1.873 1.00 70.81 130 GLY A CA 1
ATOM 1018 C C . GLY A 1 130 ? 7.532 9.485 1.115 1.00 70.81 130 GLY A C 1
ATOM 1019 O O . GLY A 1 130 ? 7.781 9.237 -0.062 1.00 70.81 130 GLY A O 1
ATOM 1020 N N . GLU A 1 131 ? 8.127 10.487 1.768 1.00 71.62 131 GLU A N 1
ATOM 1021 C CA . GLU A 1 131 ? 8.949 11.514 1.105 1.00 71.62 131 GLU A CA 1
ATOM 1022 C C . GLU A 1 131 ? 10.147 10.947 0.324 1.00 71.62 131 GLU A C 1
ATOM 1024 O O . GLU A 1 131 ? 10.427 11.390 -0.787 1.00 71.62 131 GLU A O 1
ATOM 1029 N N . VAL A 1 132 ? 10.854 9.954 0.869 1.00 74.69 132 VAL A N 1
ATOM 1030 C CA . VAL A 1 132 ? 12.023 9.346 0.213 1.00 74.69 132 VAL A CA 1
ATOM 1031 C C . VAL A 1 132 ? 11.596 8.557 -1.021 1.00 74.69 132 VAL A C 1
ATOM 1033 O O . VAL A 1 132 ? 12.198 8.727 -2.079 1.00 74.69 132 VAL A O 1
ATOM 1036 N N . ASN A 1 133 ? 10.551 7.730 -0.924 1.00 81.56 133 ASN A N 1
ATOM 1037 C CA . ASN A 1 133 ? 10.024 7.017 -2.089 1.00 81.56 133 ASN A CA 1
ATOM 1038 C C . ASN A 1 133 ? 9.485 7.987 -3.143 1.00 81.56 133 ASN A C 1
ATOM 1040 O O . ASN A 1 133 ? 9.734 7.773 -4.328 1.00 81.56 133 ASN A O 1
ATOM 1044 N N . LEU A 1 134 ? 8.805 9.061 -2.728 1.00 80.12 134 LEU A N 1
ATOM 1045 C CA . LEU A 1 134 ? 8.314 10.090 -3.641 1.00 80.12 134 LEU A CA 1
ATOM 1046 C C . LEU A 1 134 ? 9.467 10.737 -4.410 1.00 80.12 134 LEU A C 1
ATOM 1048 O O . LEU A 1 134 ? 9.431 10.733 -5.635 1.00 80.12 134 LEU A O 1
ATOM 1052 N N . LYS A 1 135 ? 10.524 11.182 -3.718 1.00 82.19 135 LYS A N 1
ATOM 1053 C CA . LYS A 1 135 ? 11.719 11.754 -4.359 1.00 82.19 135 LYS A CA 1
ATOM 1054 C C . LYS A 1 135 ? 12.359 10.785 -5.348 1.00 82.19 135 LYS A C 1
ATOM 1056 O O . LYS A 1 135 ? 12.654 11.170 -6.471 1.00 82.19 135 LYS A O 1
ATOM 1061 N N . VAL A 1 136 ? 12.520 9.514 -4.972 1.00 84.31 136 VAL A N 1
ATOM 1062 C CA . VAL A 1 136 ? 13.071 8.491 -5.879 1.00 84.31 136 VAL A CA 1
ATOM 1063 C C . VAL A 1 136 ? 12.173 8.300 -7.105 1.00 84.31 136 VAL A C 1
ATOM 1065 O O . VAL A 1 136 ? 12.673 8.204 -8.224 1.00 84.31 136 VAL A O 1
ATOM 1068 N N . CYS A 1 137 ? 10.851 8.265 -6.922 1.00 86.25 137 CYS A N 1
ATOM 1069 C CA . CYS A 1 137 ? 9.902 8.150 -8.028 1.00 86.25 137 CYS A CA 1
ATOM 1070 C C . CYS A 1 137 ? 9.948 9.375 -8.951 1.00 86.25 137 CYS A C 1
ATOM 1072 O O . CYS A 1 137 ? 9.928 9.208 -10.169 1.00 86.25 137 CYS A O 1
ATOM 1074 N N . GLU A 1 138 ? 10.028 10.583 -8.393 1.00 86.31 138 GLU A N 1
ATOM 1075 C CA . GLU A 1 138 ? 10.131 11.841 -9.140 1.00 86.31 138 GLU A CA 1
ATOM 1076 C C . GLU A 1 138 ? 11.437 11.918 -9.936 1.00 86.31 138 GLU A C 1
ATOM 1078 O O . GLU A 1 138 ? 11.398 12.187 -11.135 1.00 86.31 138 GLU A O 1
ATOM 1083 N N . GLU A 1 139 ? 12.574 11.595 -9.311 1.00 84.88 139 GLU A N 1
ATOM 1084 C CA . GLU A 1 139 ? 13.889 11.550 -9.962 1.00 84.88 139 GLU A CA 1
ATOM 1085 C C . GLU A 1 139 ? 13.886 10.579 -11.153 1.00 84.88 139 GLU A C 1
ATOM 1087 O O . GLU A 1 139 ? 14.308 10.928 -12.258 1.00 84.88 139 GLU A O 1
ATOM 1092 N N . VAL A 1 140 ? 13.367 9.361 -10.963 1.00 88.06 140 VAL A N 1
ATOM 1093 C CA . VAL A 1 140 ? 13.292 8.356 -12.034 1.00 88.06 140 VAL A CA 1
ATOM 1094 C C . VAL A 1 140 ? 12.324 8.786 -13.130 1.00 88.06 140 VAL A C 1
ATOM 1096 O O . VAL A 1 140 ? 12.649 8.654 -14.310 1.00 88.06 140 VAL A O 1
ATOM 1099 N N . ALA A 1 141 ? 11.155 9.321 -12.771 1.00 86.62 141 ALA A N 1
ATOM 1100 C CA . ALA A 1 141 ? 10.182 9.811 -13.740 1.00 86.62 141 ALA A CA 1
ATOM 1101 C C . ALA A 1 141 ? 10.764 10.954 -14.585 1.00 86.62 141 ALA A C 1
ATOM 1103 O O . ALA A 1 141 ? 10.584 10.969 -15.805 1.00 86.62 141 ALA A O 1
ATOM 1104 N N . GLU A 1 142 ? 11.508 11.874 -13.969 1.00 86.38 142 GLU A N 1
ATOM 1105 C CA . GLU A 1 142 ? 12.186 12.960 -14.670 1.00 86.38 142 GLU A CA 1
ATOM 1106 C C . GLU A 1 142 ? 13.235 12.416 -15.647 1.00 86.38 142 GLU A C 1
ATOM 1108 O O . GLU A 1 142 ? 13.196 12.765 -16.832 1.00 86.38 142 GLU A O 1
ATOM 1113 N N . VAL A 1 143 ? 14.116 11.513 -15.198 1.00 85.75 143 VAL A N 1
ATOM 1114 C CA . VAL A 1 143 ? 15.136 10.889 -16.057 1.00 85.75 143 VAL A CA 1
ATOM 1115 C C . VAL A 1 143 ? 14.489 10.146 -17.225 1.00 85.75 143 VAL A C 1
ATOM 1117 O O . VAL A 1 143 ? 14.846 10.389 -18.378 1.00 85.75 143 VAL A O 1
ATOM 1120 N N . MET A 1 144 ? 13.486 9.309 -16.957 1.00 84.06 144 MET A N 1
ATOM 1121 C CA . MET A 1 144 ? 12.772 8.551 -17.990 1.00 84.06 144 MET A CA 1
ATOM 1122 C C . MET A 1 144 ? 11.996 9.449 -18.964 1.00 84.06 144 MET A C 1
ATOM 1124 O O . MET A 1 144 ? 11.804 9.070 -20.115 1.00 84.06 144 MET A O 1
ATOM 1128 N N . SER A 1 145 ? 11.546 10.633 -18.533 1.00 84.38 145 SER A N 1
ATOM 1129 C CA . SER A 1 145 ? 10.826 11.576 -19.402 1.00 84.38 145 SER A CA 1
ATOM 1130 C C . SER A 1 145 ? 11.737 12.317 -20.385 1.00 84.38 145 SER A C 1
ATOM 1132 O O . SER A 1 145 ? 11.291 12.723 -21.462 1.00 84.38 145 SER A O 1
ATOM 1134 N N . ARG A 1 146 ? 13.008 12.519 -20.014 1.00 86.50 146 ARG A N 1
ATOM 1135 C CA . ARG A 1 146 ? 13.986 13.275 -20.808 1.00 86.50 146 ARG A CA 1
ATOM 1136 C C . ARG A 1 146 ? 14.865 12.380 -21.666 1.00 86.50 146 ARG A C 1
ATOM 1138 O O . ARG A 1 146 ? 15.238 12.786 -22.769 1.00 86.50 146 ARG A O 1
ATOM 1145 N N . GLU A 1 147 ? 15.205 11.198 -21.165 1.00 88.44 147 GLU A N 1
ATOM 1146 C CA . GLU A 1 147 ? 16.074 10.262 -21.862 1.00 88.44 147 GLU A CA 1
ATOM 1147 C C . GLU A 1 147 ? 15.340 9.619 -23.047 1.00 88.44 147 GLU A C 1
ATOM 1149 O O . GLU A 1 147 ? 14.259 9.049 -22.912 1.00 88.44 147 GLU A O 1
ATOM 1154 N N . ARG A 1 148 ? 15.930 9.741 -24.240 1.00 85.50 148 ARG A N 1
ATOM 1155 C CA . ARG A 1 148 ? 15.375 9.184 -25.483 1.00 85.50 148 ARG A CA 1
ATOM 1156 C C . ARG A 1 148 ? 15.952 7.814 -25.807 1.00 85.50 148 ARG A C 1
ATOM 1158 O O . ARG A 1 148 ? 15.357 7.091 -26.603 1.00 85.50 148 ARG A O 1
ATOM 1165 N N . ASP A 1 149 ? 17.102 7.481 -25.229 1.00 87.88 149 ASP A N 1
ATOM 1166 C CA . ASP A 1 149 ? 17.714 6.168 -25.351 1.00 87.88 149 ASP A CA 1
ATOM 1167 C C . ASP A 1 149 ? 17.053 5.187 -24.360 1.00 87.88 149 ASP A C 1
ATOM 1169 O O . ASP A 1 149 ? 17.241 5.311 -23.145 1.00 87.88 149 ASP A O 1
ATOM 1173 N N . PRO A 1 150 ? 16.285 4.191 -24.843 1.00 82.19 150 PRO A N 1
ATOM 1174 C CA . PRO A 1 150 ? 15.584 3.257 -23.968 1.00 82.19 150 PRO A CA 1
ATOM 1175 C C . PRO A 1 150 ? 16.538 2.423 -23.104 1.00 82.19 150 PRO A C 1
ATOM 1177 O O . PRO A 1 150 ? 16.145 1.997 -22.020 1.00 82.19 150 PRO A O 1
ATOM 1180 N N . ILE A 1 151 ? 17.783 2.207 -23.547 1.00 86.38 151 ILE A N 1
ATOM 1181 C CA . ILE A 1 151 ? 18.778 1.450 -22.782 1.00 86.38 151 ILE A CA 1
ATOM 1182 C C . ILE A 1 151 ? 19.211 2.267 -21.566 1.00 86.38 151 ILE A C 1
ATOM 1184 O O . ILE A 1 151 ? 19.155 1.770 -20.443 1.00 86.38 151 ILE A O 1
ATOM 1188 N N . LYS A 1 152 ? 19.550 3.545 -21.761 1.00 89.38 152 LYS A N 1
ATOM 1189 C CA . LYS A 1 152 ? 19.931 4.440 -20.658 1.00 89.38 152 LYS A CA 1
ATOM 1190 C C . LYS A 1 152 ? 18.779 4.685 -19.687 1.00 89.38 152 LYS A C 1
ATOM 1192 O O . LYS A 1 152 ? 18.995 4.714 -18.477 1.00 89.38 152 LYS A O 1
ATOM 1197 N N . ALA A 1 153 ? 17.550 4.797 -20.194 1.00 88.06 153 ALA A N 1
ATOM 1198 C CA . ALA A 1 153 ? 16.363 4.900 -19.349 1.00 88.06 153 ALA A CA 1
ATOM 1199 C C . ALA A 1 153 ? 16.168 3.638 -18.483 1.00 88.06 153 ALA A C 1
ATOM 1201 O O . ALA A 1 153 ? 15.876 3.744 -17.291 1.00 88.06 153 ALA A O 1
ATOM 1202 N N . ALA A 1 154 ? 16.379 2.444 -19.052 1.00 88.94 154 ALA A N 1
ATOM 1203 C CA . ALA A 1 154 ? 16.324 1.182 -18.315 1.00 88.94 154 ALA A CA 1
ATOM 1204 C C . ALA A 1 154 ? 17.470 1.036 -17.295 1.00 88.94 154 ALA A C 1
ATOM 1206 O O . ALA A 1 154 ? 17.269 0.467 -16.220 1.00 88.94 154 ALA A O 1
ATOM 1207 N N . GLU A 1 155 ? 18.662 1.557 -17.592 1.00 92.38 155 GLU A N 1
ATOM 1208 C CA . GLU A 1 155 ? 19.784 1.604 -16.646 1.00 92.38 155 GLU A CA 1
ATOM 1209 C C . GLU A 1 155 ? 19.492 2.517 -15.455 1.00 92.38 155 GLU A C 1
ATOM 1211 O O . GLU A 1 155 ? 19.686 2.102 -14.312 1.00 92.38 155 GLU A O 1
ATOM 1216 N N . ALA A 1 156 ? 18.945 3.711 -15.699 1.00 91.38 156 ALA A N 1
ATOM 1217 C CA . ALA A 1 156 ? 18.535 4.627 -14.639 1.00 91.38 156 ALA A CA 1
ATOM 1218 C C . ALA A 1 156 ? 17.437 4.028 -13.743 1.00 91.38 156 ALA A C 1
ATOM 1220 O O . ALA A 1 156 ? 17.547 4.073 -12.516 1.00 91.38 156 ALA A O 1
ATOM 1221 N N . LEU A 1 157 ? 16.412 3.411 -14.345 1.00 92.62 157 LEU A N 1
ATOM 1222 C CA . LEU A 1 157 ? 15.343 2.731 -13.608 1.00 92.62 157 LEU A CA 1
ATOM 1223 C C . LEU A 1 157 ? 15.891 1.574 -12.759 1.00 92.62 157 LEU A C 1
ATOM 1225 O O . LEU A 1 157 ? 15.576 1.475 -11.574 1.00 92.62 157 LEU A O 1
ATOM 1229 N N . GLY A 1 158 ? 16.732 0.719 -13.348 1.00 94.62 158 GLY A N 1
ATOM 1230 C CA . GLY A 1 158 ? 17.350 -0.405 -12.645 1.00 94.62 158 GLY A CA 1
ATOM 1231 C C . GLY A 1 158 ? 18.205 0.050 -11.462 1.00 94.62 158 GLY A C 1
ATOM 1232 O O . GLY A 1 158 ? 18.036 -0.453 -10.351 1.00 94.62 158 GLY A O 1
ATOM 1233 N N . ALA A 1 159 ? 19.057 1.059 -11.663 1.00 93.12 159 ALA A N 1
ATOM 1234 C CA . ALA A 1 159 ? 19.890 1.623 -10.604 1.00 93.12 159 ALA A CA 1
ATOM 1235 C C . ALA A 1 159 ? 19.052 2.195 -9.448 1.00 93.12 159 ALA A C 1
ATOM 1237 O O . ALA A 1 159 ? 19.363 1.960 -8.278 1.00 93.12 159 ALA A O 1
ATOM 1238 N N . ALA A 1 160 ? 17.962 2.900 -9.762 1.00 92.75 160 ALA A N 1
ATOM 1239 C CA . ALA A 1 160 ? 17.056 3.429 -8.751 1.00 92.75 160 ALA A CA 1
ATOM 1240 C C . ALA A 1 160 ? 16.327 2.322 -7.979 1.00 92.75 160 ALA A C 1
ATOM 1242 O O . ALA A 1 160 ? 16.208 2.416 -6.759 1.00 92.75 160 ALA A O 1
ATOM 1243 N N . MET A 1 161 ? 15.902 1.248 -8.654 1.00 94.19 161 MET A N 1
ATOM 1244 C CA . MET A 1 161 ? 15.306 0.082 -7.992 1.00 94.19 161 MET A CA 1
ATOM 1245 C C . MET A 1 161 ? 16.287 -0.574 -7.017 1.00 94.19 161 MET A C 1
ATOM 1247 O O . MET A 1 161 ? 15.920 -0.803 -5.866 1.00 94.19 161 MET A O 1
ATOM 1251 N N . THR A 1 162 ? 17.539 -0.789 -7.431 1.00 94.50 162 THR A N 1
ATOM 1252 C CA . THR A 1 162 ? 18.592 -1.347 -6.567 1.00 94.50 162 THR A CA 1
ATOM 1253 C C . THR A 1 162 ? 18.870 -0.447 -5.362 1.00 94.50 162 THR A C 1
ATOM 1255 O O . THR A 1 162 ? 18.944 -0.926 -4.232 1.00 94.50 162 THR A O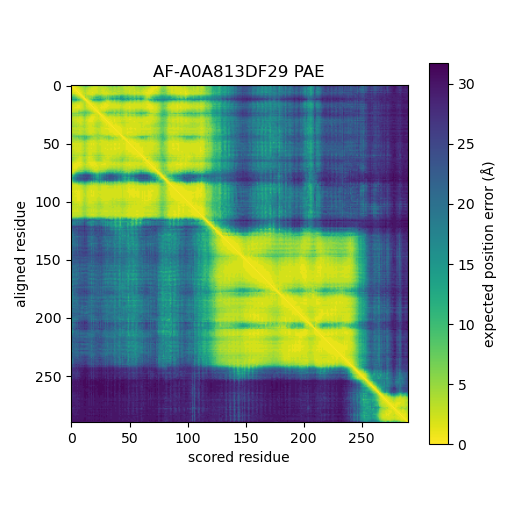 1
ATOM 1258 N N . LYS A 1 163 ? 18.969 0.874 -5.570 1.00 91.62 163 LYS A N 1
ATOM 1259 C CA . LYS A 1 163 ? 19.156 1.847 -4.481 1.00 91.62 163 LYS A CA 1
ATOM 1260 C C . LYS A 1 163 ? 17.973 1.838 -3.507 1.00 91.62 163 LYS A C 1
ATOM 1262 O O . LYS A 1 163 ? 18.180 1.870 -2.296 1.00 91.62 163 LYS A O 1
ATOM 1267 N N . ALA A 1 164 ? 16.747 1.771 -4.025 1.00 89.94 164 ALA A N 1
ATOM 1268 C CA . ALA A 1 164 ? 15.538 1.691 -3.212 1.00 89.94 164 ALA A CA 1
ATOM 1269 C C . ALA A 1 164 ? 15.480 0.390 -2.397 1.00 89.94 164 ALA A C 1
ATOM 1271 O O . ALA A 1 164 ? 15.071 0.428 -1.238 1.00 89.94 164 ALA A O 1
ATOM 1272 N N . GLN A 1 165 ? 15.918 -0.739 -2.967 1.00 92.38 165 GLN A N 1
ATOM 1273 C CA . GLN A 1 165 ? 16.034 -1.997 -2.230 1.00 92.38 165 GLN A CA 1
ATOM 1274 C C . GLN A 1 165 ? 17.064 -1.890 -1.105 1.00 92.38 165 GLN A C 1
ATOM 1276 O O . GLN A 1 165 ? 16.725 -2.145 0.040 1.00 92.38 165 GLN A O 1
ATOM 1281 N N . ALA A 1 166 ? 18.285 -1.438 -1.400 1.00 90.88 166 ALA A N 1
ATOM 1282 C CA . ALA A 1 166 ? 19.335 -1.326 -0.387 1.00 90.88 166 ALA A CA 1
ATOM 1283 C C . ALA A 1 166 ? 18.912 -0.424 0.783 1.00 90.88 166 ALA A C 1
ATOM 1285 O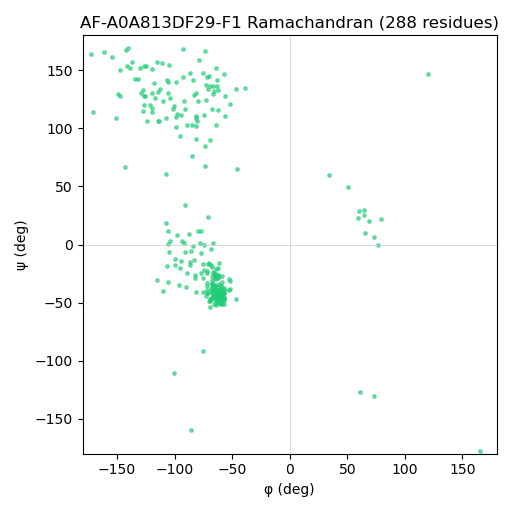 O . ALA A 1 166 ? 19.167 -0.729 1.945 1.00 90.88 166 ALA A O 1
ATOM 1286 N N . ARG A 1 167 ? 18.206 0.673 0.484 1.00 87.38 167 ARG A N 1
ATOM 1287 C CA . ARG A 1 167 ? 17.674 1.567 1.514 1.00 87.38 167 ARG A CA 1
ATOM 1288 C C . ARG A 1 167 ? 16.561 0.912 2.339 1.00 87.38 167 ARG A C 1
ATOM 1290 O O . ARG A 1 167 ? 16.484 1.136 3.545 1.00 87.38 167 ARG A O 1
ATOM 1297 N N . TRP A 1 168 ? 15.700 0.118 1.701 1.00 87.31 168 TRP A N 1
ATOM 1298 C CA . TRP A 1 168 ? 14.708 -0.693 2.404 1.00 87.31 168 TRP A CA 1
ATOM 1299 C C . TRP A 1 168 ? 15.385 -1.684 3.353 1.00 87.31 168 TRP A C 1
ATOM 1301 O O . TRP A 1 168 ? 14.993 -1.785 4.514 1.00 87.31 168 TRP A O 1
ATOM 1311 N N . ASP A 1 169 ? 16.435 -2.354 2.890 1.00 88.38 169 ASP A N 1
ATOM 1312 C CA . ASP A 1 169 ? 17.175 -3.337 3.677 1.00 88.38 169 ASP A CA 1
ATOM 1313 C C . ASP A 1 169 ? 17.856 -2.698 4.892 1.00 88.38 169 ASP A C 1
ATOM 1315 O O . ASP A 1 169 ? 17.825 -3.246 5.989 1.00 88.38 169 ASP A O 1
ATOM 1319 N N . GLU A 1 170 ? 18.421 -1.502 4.719 1.00 85.94 170 GLU A N 1
ATOM 1320 C CA . GLU A 1 170 ? 19.101 -0.760 5.782 1.00 85.94 170 GLU A CA 1
ATOM 1321 C C . GLU A 1 170 ? 18.148 -0.335 6.907 1.00 85.94 170 GLU A C 1
ATOM 1323 O O . GLU A 1 170 ? 18.500 -0.419 8.081 1.00 85.94 170 GLU A O 1
ATOM 1328 N N . VAL A 1 171 ? 16.947 0.131 6.561 1.00 81.06 171 VAL A N 1
ATOM 1329 C CA . VAL A 1 171 ? 16.079 0.827 7.521 1.00 81.06 171 VAL A CA 1
ATOM 1330 C C . VAL A 1 171 ? 14.848 0.011 7.905 1.00 81.06 171 VAL A C 1
ATOM 1332 O O . VAL A 1 171 ? 14.461 -0.004 9.068 1.00 81.06 171 VAL A O 1
ATOM 1335 N N . ALA A 1 172 ? 14.208 -0.682 6.961 1.00 78.62 172 ALA A N 1
ATOM 1336 C CA . ALA A 1 172 ? 12.974 -1.412 7.239 1.00 78.62 172 ALA A CA 1
ATOM 1337 C C . ALA A 1 172 ? 13.251 -2.776 7.891 1.00 78.62 172 ALA A C 1
ATOM 1339 O O . ALA A 1 172 ? 12.551 -3.152 8.836 1.00 78.62 172 ALA A O 1
ATOM 1340 N N . VAL A 1 173 ? 14.280 -3.503 7.438 1.00 79.69 173 VAL A N 1
ATOM 1341 C CA . VAL A 1 173 ? 14.597 -4.854 7.943 1.00 79.69 173 VAL A CA 1
ATOM 1342 C C . VAL A 1 173 ? 14.897 -4.884 9.445 1.00 79.69 173 VAL A C 1
ATOM 1344 O O . VAL A 1 173 ? 14.326 -5.748 10.114 1.00 79.69 173 VAL A O 1
ATOM 1347 N N . PRO A 1 174 ? 15.691 -3.960 10.031 1.00 78.25 174 PRO A N 1
ATOM 1348 C CA . PRO A 1 174 ? 15.946 -3.951 11.475 1.00 78.25 174 PRO A CA 1
ATOM 1349 C C . PRO A 1 174 ? 14.684 -3.814 12.328 1.00 78.25 174 PRO A C 1
ATOM 1351 O O . PRO A 1 174 ? 14.648 -4.285 13.463 1.00 78.25 174 PRO A O 1
ATOM 1354 N N . LEU A 1 175 ? 13.638 -3.193 11.782 1.00 68.44 175 LEU A N 1
ATOM 1355 C CA . LEU A 1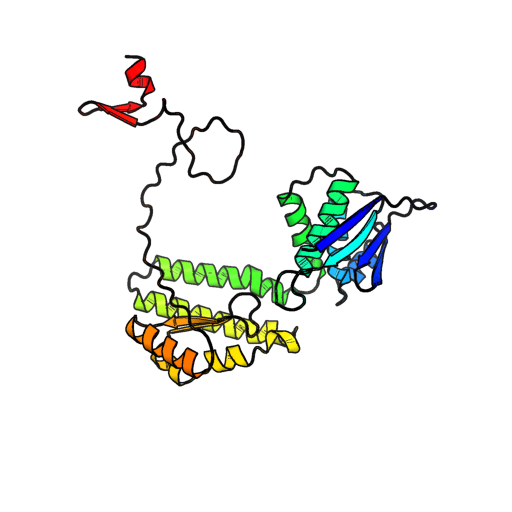 175 ? 12.411 -2.919 12.515 1.00 68.44 175 LEU A CA 1
ATOM 1356 C C . LEU A 1 175 ? 11.465 -4.134 12.564 1.00 68.44 175 LEU A C 1
ATOM 1358 O O . LEU A 1 175 ? 10.671 -4.249 13.494 1.00 68.44 175 LEU A O 1
ATOM 1362 N N . CYS A 1 176 ? 11.536 -5.043 11.581 1.00 66.88 176 CYS A N 1
ATOM 1363 C CA . CYS A 1 176 ? 10.789 -6.312 11.554 1.00 66.88 176 CYS A CA 1
ATOM 1364 C C . CYS A 1 176 ? 11.642 -7.450 10.948 1.00 66.88 176 CYS A C 1
ATOM 1366 O O . CYS A 1 176 ? 11.301 -7.989 9.890 1.00 66.88 176 CYS A O 1
ATOM 1368 N N . PRO A 1 177 ? 12.734 -7.874 11.611 1.00 68.50 177 PRO A N 1
ATOM 1369 C CA . PRO A 1 177 ? 13.732 -8.767 11.014 1.00 68.50 177 PRO A CA 1
ATOM 1370 C C . PRO A 1 177 ? 13.182 -10.158 10.679 1.00 68.50 177 PRO A C 1
ATOM 1372 O O . PRO A 1 177 ? 13.661 -10.811 9.758 1.00 68.50 177 PRO A O 1
ATOM 1375 N N . HIS A 1 178 ? 12.153 -10.618 11.393 1.00 67.38 178 HIS A N 1
ATOM 1376 C CA . HIS A 1 178 ? 11.513 -11.905 11.117 1.00 67.38 178 HIS A CA 1
ATOM 1377 C C . HIS A 1 178 ? 10.620 -11.898 9.868 1.00 67.38 178 HIS A C 1
ATOM 1379 O O . HIS A 1 178 ? 10.382 -12.964 9.310 1.00 67.38 178 HIS A O 1
ATOM 1385 N N . GLU A 1 179 ? 10.139 -10.733 9.424 1.00 67.12 179 GLU A N 1
ATOM 1386 C CA . GLU A 1 179 ? 9.235 -10.617 8.269 1.00 67.12 179 GLU A CA 1
ATOM 1387 C C . GLU A 1 179 ? 9.933 -10.051 7.026 1.00 67.12 179 GLU A C 1
ATOM 1389 O O . GLU A 1 179 ? 9.595 -10.428 5.906 1.00 67.12 179 GLU A O 1
ATOM 1394 N N . LEU A 1 180 ? 10.922 -9.171 7.212 1.00 78.81 180 LEU A N 1
ATOM 1395 C CA . LEU A 1 180 ? 11.524 -8.392 6.126 1.00 78.81 180 LEU A CA 1
ATOM 1396 C C . LEU A 1 180 ? 12.907 -8.882 5.689 1.00 78.81 180 LEU A C 1
ATOM 1398 O O . LEU A 1 180 ? 13.415 -8.411 4.684 1.00 78.81 180 LEU A O 1
ATOM 1402 N N . LYS A 1 181 ? 13.507 -9.857 6.386 1.00 82.06 181 LYS A N 1
ATOM 1403 C CA . LYS A 1 181 ? 14.817 -10.421 6.007 1.00 82.06 181 LYS A CA 1
ATOM 1404 C C . LYS A 1 181 ? 14.823 -11.101 4.632 1.00 82.06 181 LYS A C 1
ATOM 1406 O O . LYS A 1 181 ? 15.900 -11.323 4.101 1.00 82.06 181 LYS A O 1
ATOM 1411 N N . ALA A 1 182 ? 13.653 -11.493 4.123 1.00 86.44 182 ALA A N 1
ATOM 1412 C CA . ALA A 1 182 ? 13.415 -11.946 2.750 1.00 86.44 182 ALA A CA 1
ATOM 1413 C C . ALA A 1 182 ? 14.585 -12.732 2.090 1.00 86.44 182 ALA A C 1
ATOM 1415 O O . ALA A 1 182 ? 15.147 -12.308 1.075 1.00 86.44 182 ALA A O 1
ATOM 1416 N N . PRO A 1 183 ? 15.020 -13.873 2.663 1.00 90.06 183 PRO A N 1
ATOM 1417 C CA . PRO A 1 183 ? 16.189 -14.607 2.175 1.00 90.06 183 PRO A CA 1
ATOM 1418 C C . PRO A 1 183 ? 16.046 -15.125 0.736 1.00 90.06 183 PRO A C 1
ATOM 1420 O O . PRO A 1 183 ? 17.055 -15.311 0.054 1.00 90.06 183 PRO A O 1
ATOM 1423 N N . VAL A 1 184 ? 14.824 -15.385 0.264 1.00 91.25 184 VAL A N 1
ATOM 1424 C CA . VAL A 1 184 ? 14.564 -15.803 -1.121 1.00 91.25 184 VAL A CA 1
ATOM 1425 C C . VAL A 1 184 ? 14.697 -14.608 -2.062 1.00 91.25 184 VAL A C 1
ATOM 1427 O O . VAL A 1 184 ? 15.310 -14.744 -3.122 1.00 91.25 184 VAL A O 1
ATOM 1430 N N . LEU A 1 185 ? 14.202 -13.433 -1.653 1.00 92.69 185 LEU A N 1
ATOM 1431 C CA . LEU A 1 185 ? 14.386 -12.184 -2.397 1.00 92.69 185 LEU A CA 1
ATOM 1432 C C . LEU A 1 185 ? 15.874 -11.861 -2.576 1.00 92.69 185 LEU A C 1
ATOM 1434 O O . LEU A 1 185 ? 16.313 -11.647 -3.704 1.00 92.69 185 LEU A O 1
ATOM 1438 N N . HIS A 1 186 ? 16.666 -11.877 -1.500 1.00 93.50 186 HIS A N 1
ATOM 1439 C CA . HIS A 1 186 ? 18.098 -11.573 -1.603 1.00 93.50 186 HIS A CA 1
ATOM 1440 C C . HIS A 1 186 ? 18.854 -12.617 -2.418 1.00 93.50 186 HIS A C 1
ATOM 1442 O O . HIS A 1 186 ? 19.663 -12.247 -3.262 1.00 93.50 186 HIS A O 1
ATOM 1448 N N . ARG A 1 187 ? 18.516 -13.909 -2.287 1.00 94.62 187 ARG A N 1
ATOM 1449 C CA . ARG A 1 187 ? 19.087 -14.956 -3.151 1.00 94.62 187 ARG A CA 1
ATOM 1450 C C . ARG A 1 187 ? 18.859 -14.665 -4.636 1.00 94.62 187 ARG A C 1
ATOM 1452 O O . ARG A 1 187 ? 19.741 -14.941 -5.446 1.00 94.62 187 ARG A O 1
ATOM 1459 N N . LEU A 1 188 ? 17.685 -14.144 -4.996 1.00 95.81 188 LEU A N 1
ATOM 1460 C CA . LEU A 1 188 ? 17.397 -13.735 -6.366 1.00 95.81 188 LEU A CA 1
ATOM 1461 C C . LEU A 1 188 ? 18.221 -12.503 -6.758 1.00 95.81 188 LEU A C 1
ATOM 1463 O O . LEU A 1 188 ? 18.914 -12.543 -7.768 1.00 95.81 188 LEU A O 1
ATOM 1467 N N . LEU A 1 189 ? 18.159 -11.423 -5.975 1.00 95.06 189 LEU A N 1
ATOM 1468 C CA . LEU A 1 189 ? 18.803 -10.148 -6.315 1.00 95.06 189 LEU A CA 1
ATOM 1469 C C . LEU A 1 189 ? 20.338 -10.236 -6.354 1.00 95.06 189 LEU A C 1
ATOM 1471 O O . LEU A 1 189 ? 20.968 -9.536 -7.143 1.00 95.06 189 LEU A O 1
ATOM 1475 N N . GLU A 1 190 ? 20.933 -11.120 -5.555 1.00 95.19 190 GLU A N 1
ATOM 1476 C CA . GLU A 1 190 ? 22.380 -11.360 -5.489 1.00 95.19 190 GLU A CA 1
ATOM 1477 C C . GLU A 1 190 ? 22.844 -12.474 -6.442 1.00 95.19 190 GLU A C 1
ATOM 1479 O O . GLU A 1 190 ? 24.031 -12.802 -6.479 1.00 95.19 190 GLU A O 1
ATOM 1484 N N . CYS A 1 191 ? 21.934 -13.074 -7.220 1.00 96.19 191 CYS A N 1
ATOM 1485 C CA . CYS A 1 191 ? 22.256 -14.182 -8.113 1.00 96.19 191 CYS A CA 1
ATOM 1486 C C . CYS A 1 191 ? 23.280 -13.749 -9.186 1.00 96.19 191 CYS A C 1
ATOM 1488 O O . CYS A 1 191 ? 22.940 -12.957 -10.074 1.00 96.19 191 CYS A O 1
ATOM 1490 N N . PRO A 1 192 ? 24.507 -14.314 -9.201 1.00 96.62 192 PRO A N 1
ATOM 1491 C CA . PRO A 1 192 ? 25.551 -13.880 -10.133 1.00 96.62 192 PRO A CA 1
ATOM 1492 C C . PRO A 1 192 ? 25.186 -14.106 -11.603 1.00 96.62 192 PRO A C 1
ATOM 1494 O O . PRO A 1 192 ? 25.620 -13.356 -12.475 1.00 96.62 192 PRO A O 1
ATOM 1497 N N . ALA A 1 193 ? 24.355 -15.116 -11.879 1.00 97.00 193 ALA A N 1
ATOM 1498 C CA . ALA A 1 193 ? 23.889 -15.427 -13.224 1.00 97.00 193 ALA A CA 1
ATOM 1499 C C . ALA A 1 193 ? 22.994 -14.320 -13.810 1.00 97.00 193 ALA A C 1
ATOM 1501 O O . ALA A 1 193 ? 22.927 -14.185 -15.028 1.00 97.00 193 ALA A O 1
ATOM 1502 N N . LEU A 1 194 ? 22.332 -13.507 -12.974 1.00 96.62 194 LEU A N 1
ATOM 1503 C CA . LEU A 1 194 ? 21.463 -12.419 -13.435 1.00 96.62 194 LEU A CA 1
ATOM 1504 C C . LEU A 1 194 ? 22.229 -11.141 -13.786 1.00 96.62 194 LEU A C 1
ATOM 1506 O O . LEU A 1 194 ? 21.786 -10.402 -14.663 1.00 96.62 194 LEU A O 1
ATOM 1510 N N . VAL A 1 195 ? 23.379 -10.892 -13.150 1.00 95.00 195 VAL A N 1
ATOM 1511 C CA . VAL A 1 195 ? 24.190 -9.667 -13.300 1.00 95.00 195 VAL A CA 1
ATOM 1512 C C . VAL A 1 195 ? 24.419 -9.233 -14.760 1.00 95.00 195 VAL A C 1
ATOM 1514 O O . VAL A 1 195 ? 24.203 -8.056 -15.057 1.00 95.00 195 VAL A O 1
ATOM 1517 N N . PRO A 1 196 ? 24.804 -10.114 -15.708 1.00 96.00 196 PRO A N 1
ATOM 1518 C CA . PRO A 1 196 ? 25.009 -9.694 -17.097 1.00 96.00 196 PRO A CA 1
ATOM 1519 C C . PRO A 1 196 ? 23.711 -9.341 -17.843 1.00 96.00 196 PRO A C 1
ATOM 1521 O O . PRO A 1 196 ? 23.772 -8.706 -18.893 1.00 96.00 196 PRO A O 1
ATOM 1524 N N . HIS A 1 197 ? 22.545 -9.731 -17.325 1.00 96.44 197 HIS A N 1
ATOM 1525 C CA . HIS A 1 197 ? 21.258 -9.655 -18.022 1.00 96.44 197 HIS A CA 1
ATOM 1526 C C . HIS A 1 197 ? 20.330 -8.550 -17.499 1.00 96.44 197 HIS A C 1
ATOM 1528 O O . HIS A 1 197 ? 19.405 -8.137 -18.207 1.00 96.44 197 HIS A O 1
ATOM 1534 N N . ILE A 1 198 ? 20.581 -8.039 -16.291 1.00 96.56 198 ILE A N 1
ATOM 1535 C CA . ILE A 1 198 ? 19.748 -7.018 -15.646 1.00 96.56 198 ILE A CA 1
ATOM 1536 C C . ILE A 1 198 ? 20.497 -5.696 -15.444 1.00 96.56 198 ILE A C 1
ATOM 1538 O O . ILE A 1 198 ? 21.729 -5.646 -15.404 1.00 96.56 198 ILE A O 1
ATOM 1542 N N . THR A 1 199 ? 19.741 -4.608 -15.319 1.00 95.75 199 THR A N 1
ATOM 1543 C CA . THR A 1 199 ? 20.239 -3.294 -14.883 1.00 95.75 199 THR A CA 1
ATOM 1544 C C . THR A 1 199 ? 19.951 -3.026 -13.404 1.00 95.75 199 THR A C 1
ATOM 1546 O O . THR A 1 199 ? 20.591 -2.172 -12.799 1.00 95.75 199 THR A O 1
ATOM 1549 N N . GLY A 1 200 ? 19.018 -3.769 -12.806 1.00 96.12 200 GLY A N 1
ATOM 1550 C CA . GLY A 1 200 ? 18.713 -3.725 -11.380 1.00 96.12 200 GLY A CA 1
ATOM 1551 C C . GLY A 1 200 ? 17.390 -4.404 -11.046 1.00 96.12 200 GLY A C 1
ATOM 1552 O O . GLY A 1 200 ? 16.717 -4.956 -11.924 1.00 96.12 200 GLY A O 1
ATOM 1553 N N . GLY A 1 201 ? 17.019 -4.371 -9.769 1.00 95.12 201 GLY A N 1
ATOM 1554 C CA . GLY A 1 201 ? 15.805 -5.020 -9.289 1.00 95.12 201 GLY A CA 1
ATOM 1555 C C . GLY A 1 201 ? 15.476 -4.700 -7.837 1.00 95.12 201 GLY A C 1
ATOM 1556 O O . GLY A 1 201 ? 16.320 -4.200 -7.098 1.00 95.12 201 GLY A O 1
ATOM 1557 N N . LYS A 1 202 ? 14.230 -4.977 -7.444 1.00 94.12 202 LYS A N 1
ATOM 1558 C CA . LYS A 1 202 ? 13.748 -4.852 -6.060 1.00 94.12 202 LYS A CA 1
ATOM 1559 C C . LYS A 1 202 ? 12.566 -5.777 -5.780 1.00 94.12 202 LYS A C 1
ATOM 1561 O O . LYS A 1 202 ? 11.876 -6.200 -6.708 1.00 94.12 202 LYS A O 1
ATOM 1566 N N . GLY A 1 203 ? 12.289 -6.033 -4.507 1.00 90.25 203 GLY A N 1
ATOM 1567 C CA . GLY A 1 203 ? 11.031 -6.606 -4.044 1.00 90.25 203 GLY A CA 1
ATOM 1568 C C . GLY A 1 203 ? 9.855 -5.671 -4.333 1.00 90.25 203 GLY A C 1
ATOM 1569 O O . GLY A 1 203 ? 10.000 -4.449 -4.418 1.00 90.25 203 GLY A O 1
ATOM 1570 N N . ILE A 1 204 ? 8.660 -6.226 -4.512 1.00 83.56 204 ILE A N 1
ATOM 1571 C CA . ILE A 1 204 ? 7.431 -5.448 -4.722 1.00 83.56 204 ILE A CA 1
ATOM 1572 C C . ILE A 1 204 ? 6.405 -5.739 -3.624 1.00 83.56 204 ILE A C 1
ATOM 1574 O O . ILE A 1 204 ? 6.390 -6.814 -3.027 1.00 83.56 204 ILE A O 1
ATOM 1578 N N . GLY A 1 205 ? 5.550 -4.756 -3.330 1.00 78.19 205 GLY A N 1
ATOM 1579 C CA . GLY A 1 205 ? 4.601 -4.834 -2.218 1.00 78.19 205 GLY A CA 1
ATOM 1580 C C . GLY A 1 205 ? 5.294 -4.681 -0.864 1.00 78.19 205 GLY A C 1
ATOM 1581 O O . GLY A 1 205 ? 6.076 -3.754 -0.674 1.00 78.19 205 GLY A O 1
ATOM 1582 N N . SER A 1 206 ? 5.021 -5.594 0.071 1.00 70.38 206 SER A N 1
ATOM 1583 C CA . SER A 1 206 ? 5.565 -5.548 1.437 1.00 70.38 206 SER A CA 1
ATOM 1584 C C . SER A 1 206 ? 7.041 -5.936 1.549 1.00 70.38 206 SER A C 1
ATOM 1586 O O . SER A 1 206 ? 7.569 -5.942 2.655 1.00 70.38 206 SER A O 1
ATOM 1588 N N . GLN A 1 207 ? 7.690 -6.277 0.426 1.00 70.25 207 GLN A N 1
ATOM 1589 C CA . GLN A 1 207 ? 9.131 -6.549 0.333 1.00 70.25 207 GLN A CA 1
ATOM 1590 C C . GLN A 1 207 ? 9.625 -7.717 1.215 1.00 70.25 207 GLN A C 1
ATOM 1592 O O . GLN A 1 207 ? 10.773 -7.735 1.643 1.00 70.25 207 GLN A O 1
ATOM 1597 N N . GLY A 1 208 ? 8.755 -8.701 1.476 1.00 73.19 208 GLY A N 1
ATOM 1598 C CA . GLY A 1 208 ? 9.147 -10.030 1.971 1.00 73.19 208 GLY A CA 1
ATOM 1599 C C . GLY A 1 208 ? 9.531 -10.977 0.822 1.00 73.19 208 GLY A C 1
ATOM 1600 O O . GLY A 1 208 ? 9.735 -10.538 -0.308 1.00 73.19 208 GLY A O 1
ATOM 1601 N N . ASP A 1 209 ? 9.509 -12.294 1.057 1.00 80.88 209 ASP A N 1
ATOM 1602 C CA . ASP A 1 209 ? 9.763 -13.343 0.038 1.00 80.88 209 ASP A CA 1
ATOM 1603 C C . ASP A 1 209 ? 8.637 -13.501 -1.014 1.00 80.88 209 ASP A C 1
ATOM 1605 O O . ASP A 1 209 ? 8.445 -14.569 -1.590 1.00 80.88 209 ASP A O 1
ATOM 1609 N N . GLY A 1 210 ? 7.838 -12.454 -1.237 1.00 81.69 210 GLY A N 1
ATOM 1610 C CA . GLY A 1 210 ? 6.692 -12.474 -2.142 1.00 81.69 210 GLY A CA 1
ATOM 1611 C C . GLY A 1 210 ? 7.111 -12.422 -3.608 1.00 81.69 210 GLY A C 1
ATOM 1612 O O . GLY A 1 210 ? 7.296 -13.441 -4.264 1.00 81.69 210 GLY A O 1
ATOM 1613 N N . SER A 1 211 ? 7.199 -11.217 -4.160 1.00 87.81 211 SER A N 1
ATOM 1614 C CA . SER A 1 211 ? 7.530 -11.015 -5.571 1.00 87.81 211 SER A CA 1
ATOM 1615 C C . SER A 1 211 ? 8.649 -9.999 -5.716 1.00 87.81 211 SER A C 1
ATOM 1617 O O . SER A 1 211 ? 8.785 -9.083 -4.904 1.00 87.81 211 SER A O 1
ATOM 1619 N N . ALA A 1 212 ? 9.420 -10.146 -6.788 1.00 93.56 212 ALA A N 1
ATOM 1620 C CA . ALA A 1 212 ? 10.468 -9.221 -7.179 1.00 93.56 212 ALA A CA 1
ATOM 1621 C C . ALA A 1 212 ? 10.235 -8.745 -8.610 1.00 93.56 212 ALA A C 1
ATOM 1623 O O . ALA A 1 212 ? 9.639 -9.445 -9.429 1.00 93.56 212 ALA A O 1
ATOM 1624 N N . GLN A 1 213 ? 10.738 -7.557 -8.909 1.00 94.75 213 GLN A N 1
ATOM 1625 C CA . GLN A 1 213 ? 10.757 -7.001 -10.248 1.00 94.75 213 GLN A CA 1
ATOM 1626 C C . GLN A 1 213 ? 12.204 -6.744 -10.659 1.00 94.75 213 GLN A C 1
ATOM 1628 O O . GLN A 1 213 ? 12.968 -6.130 -9.916 1.00 94.75 213 GLN A O 1
ATOM 1633 N N . LEU A 1 214 ? 12.559 -7.215 -11.853 1.00 96.75 214 LEU A N 1
ATOM 1634 C CA . LEU A 1 214 ? 13.884 -7.078 -12.452 1.00 96.75 214 LEU A CA 1
ATOM 1635 C C . LEU A 1 214 ? 13.771 -6.274 -13.748 1.00 96.75 214 LEU A C 1
ATOM 1637 O O . LEU A 1 214 ? 12.851 -6.494 -14.539 1.00 96.75 214 LEU A O 1
ATOM 1641 N N . VAL A 1 215 ? 14.722 -5.376 -13.988 1.00 95.62 215 VAL A N 1
ATOM 1642 C CA . VAL A 1 215 ? 14.825 -4.629 -15.246 1.00 95.62 215 VAL A CA 1
ATOM 1643 C C . VAL A 1 215 ? 15.864 -5.316 -16.122 1.00 95.62 215 VAL A C 1
ATOM 1645 O O . VAL A 1 215 ? 17.051 -5.309 -15.809 1.00 95.62 215 VAL A O 1
ATOM 1648 N N . CYS A 1 216 ? 15.414 -5.954 -17.201 1.00 95.19 216 CYS A N 1
ATOM 1649 C CA . CYS A 1 216 ? 16.285 -6.663 -18.141 1.00 95.19 216 CYS A CA 1
ATOM 1650 C C . CYS A 1 216 ? 16.822 -5.709 -19.214 1.00 95.19 216 CYS A C 1
ATOM 1652 O O . CYS A 1 216 ? 16.120 -4.789 -19.634 1.00 95.19 216 CYS A O 1
ATOM 1654 N N . ARG A 1 217 ? 18.044 -5.954 -19.698 1.00 91.88 217 ARG A N 1
ATOM 1655 C CA . ARG A 1 217 ? 18.709 -5.098 -20.699 1.00 91.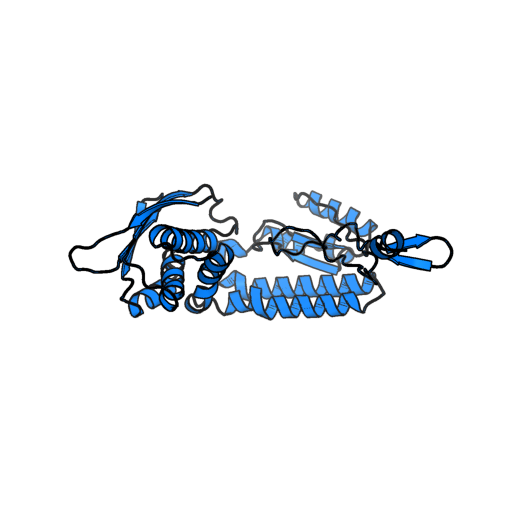88 217 ARG A CA 1
ATOM 1656 C C . ARG A 1 217 ? 18.084 -5.199 -22.088 1.00 91.88 217 ARG A C 1
ATOM 1658 O O . ARG A 1 217 ? 17.927 -4.194 -22.775 1.00 91.88 217 ARG A O 1
ATOM 1665 N N . THR A 1 218 ? 17.735 -6.411 -22.513 1.00 91.38 218 THR A N 1
ATOM 1666 C CA . THR A 1 218 ? 17.186 -6.683 -23.848 1.00 91.38 218 THR A CA 1
ATOM 1667 C C . THR A 1 218 ? 16.094 -7.747 -23.806 1.00 91.38 218 THR A C 1
ATOM 1669 O O . THR A 1 218 ? 15.943 -8.470 -22.823 1.00 91.38 218 THR A O 1
ATOM 1672 N N . ALA A 1 219 ? 15.348 -7.895 -24.905 1.00 90.12 219 ALA A N 1
ATOM 1673 C CA . ALA A 1 219 ? 14.354 -8.960 -25.041 1.00 90.12 219 ALA A CA 1
ATOM 1674 C C . ALA A 1 219 ? 14.966 -10.369 -24.914 1.00 90.12 219 ALA A C 1
ATOM 1676 O O . ALA A 1 219 ? 14.332 -11.239 -24.324 1.00 90.12 219 ALA A O 1
ATOM 1677 N N . ALA A 1 220 ? 16.192 -10.570 -25.414 1.00 93.88 220 ALA A N 1
ATOM 1678 C CA . ALA A 1 220 ? 16.919 -11.833 -25.286 1.00 93.88 220 ALA A CA 1
ATOM 1679 C C . ALA A 1 220 ? 17.402 -12.076 -23.847 1.00 93.88 220 ALA A C 1
ATOM 1681 O O . ALA A 1 220 ? 17.434 -13.215 -23.384 1.00 93.88 220 ALA A O 1
ATOM 1682 N N . ASP A 1 221 ? 17.751 -11.010 -23.122 1.00 95.44 221 ASP A N 1
ATOM 1683 C CA . ASP A 1 221 ? 18.087 -11.107 -21.701 1.00 95.44 221 ASP A CA 1
ATOM 1684 C C . ASP A 1 221 ? 16.867 -11.469 -20.855 1.00 95.44 221 ASP A C 1
ATOM 1686 O O . ASP A 1 221 ? 17.017 -12.227 -19.905 1.00 95.44 221 ASP A O 1
ATOM 1690 N N . VAL A 1 222 ? 15.657 -11.027 -21.229 1.00 95.06 222 VAL A N 1
ATOM 1691 C CA . VAL A 1 222 ? 14.423 -11.476 -20.561 1.00 95.06 222 VAL A CA 1
ATOM 1692 C C . VAL A 1 222 ? 14.303 -12.999 -20.618 1.00 95.06 222 VAL A C 1
ATOM 1694 O O . VAL A 1 222 ? 14.040 -13.610 -19.589 1.00 95.06 222 VAL A O 1
ATOM 1697 N N . ASP A 1 223 ? 14.535 -13.632 -21.772 1.00 96.31 223 ASP A N 1
ATOM 1698 C CA . ASP A 1 223 ? 14.448 -15.097 -21.889 1.00 96.31 223 ASP A CA 1
ATOM 1699 C C . ASP A 1 223 ? 15.475 -15.812 -21.003 1.00 96.31 223 ASP A C 1
ATOM 1701 O O . ASP A 1 223 ? 15.139 -16.772 -20.307 1.00 96.31 223 ASP A O 1
ATOM 1705 N N . LYS A 1 224 ? 16.712 -15.303 -20.960 1.00 97.56 224 LYS A N 1
ATOM 1706 C CA . LYS A 1 224 ? 17.764 -15.844 -20.084 1.00 97.56 224 LYS A CA 1
ATOM 1707 C C . LYS A 1 224 ? 17.420 -15.677 -18.607 1.00 97.56 224 LYS A C 1
ATOM 1709 O O . LYS A 1 224 ? 17.542 -16.629 -17.843 1.00 97.56 224 LYS A O 1
ATOM 1714 N N . VAL A 1 225 ? 16.953 -14.494 -18.209 1.00 97.56 225 VAL A N 1
ATOM 1715 C CA . VAL A 1 225 ? 16.525 -14.203 -16.833 1.00 97.56 225 VAL A CA 1
ATOM 1716 C C . VAL A 1 225 ? 15.363 -15.103 -16.437 1.00 97.56 225 VAL A C 1
ATOM 1718 O O . VAL A 1 225 ? 15.395 -15.679 -15.357 1.00 97.56 225 VAL A O 1
ATOM 1721 N N . MET A 1 226 ? 14.370 -15.290 -17.310 1.00 97.38 226 MET A N 1
ATOM 1722 C CA . MET A 1 226 ? 13.259 -16.202 -17.044 1.00 97.38 226 MET A CA 1
ATOM 1723 C C . MET A 1 226 ? 13.751 -17.630 -16.792 1.00 97.38 226 MET A C 1
ATOM 1725 O O . MET A 1 226 ? 13.275 -18.264 -15.854 1.00 97.38 226 MET A O 1
ATOM 1729 N N . GLN A 1 227 ? 14.710 -18.129 -17.578 1.00 97.62 227 GLN A N 1
ATOM 1730 C CA . GLN A 1 227 ? 15.280 -19.456 -17.344 1.00 97.62 227 GLN A CA 1
ATOM 1731 C C . GLN A 1 227 ? 15.998 -19.533 -15.990 1.00 97.62 227 GLN A C 1
ATOM 1733 O O . GLN A 1 227 ? 15.691 -20.419 -15.200 1.00 97.62 227 GLN A O 1
ATOM 1738 N N . ILE A 1 228 ? 16.862 -18.562 -15.677 1.00 97.62 228 ILE A N 1
ATOM 1739 C CA . ILE A 1 228 ? 17.580 -18.503 -14.392 1.00 97.62 228 ILE A CA 1
ATOM 1740 C C . ILE A 1 228 ? 16.597 -18.478 -13.211 1.00 97.62 228 ILE A C 1
ATOM 1742 O O . ILE A 1 228 ? 16.790 -19.177 -12.221 1.00 97.62 228 ILE A O 1
ATOM 1746 N N . VAL A 1 229 ? 15.514 -17.703 -13.314 1.00 96.44 229 VAL A N 1
ATOM 1747 C CA . VAL A 1 229 ? 14.476 -17.615 -12.275 1.00 96.44 229 VAL A CA 1
ATOM 1748 C C . VAL A 1 229 ? 13.752 -18.957 -12.093 1.00 96.44 229 VAL A C 1
ATOM 1750 O O . VAL A 1 229 ? 13.521 -19.363 -10.953 1.00 96.44 229 VAL A O 1
ATOM 1753 N N . ARG A 1 230 ? 13.454 -19.684 -13.183 1.00 96.88 230 ARG A N 1
ATOM 1754 C CA . ARG A 1 230 ? 12.893 -21.048 -13.104 1.00 96.88 230 ARG A CA 1
ATOM 1755 C C . ARG A 1 230 ? 13.866 -22.025 -12.453 1.00 96.88 230 ARG A C 1
ATOM 1757 O O . ARG A 1 230 ? 13.443 -22.821 -11.619 1.00 96.88 230 ARG A O 1
ATOM 1764 N N . ASP A 1 231 ? 15.152 -21.934 -12.780 1.00 96.38 231 ASP A N 1
ATOM 1765 C CA . ASP A 1 231 ? 16.198 -22.790 -12.208 1.00 96.38 231 ASP A CA 1
ATOM 1766 C C . ASP A 1 231 ? 16.379 -22.543 -10.698 1.00 96.38 231 ASP A C 1
ATOM 1768 O O . ASP A 1 231 ? 16.731 -23.453 -9.949 1.00 96.38 231 ASP A O 1
ATOM 1772 N N . LEU A 1 232 ? 16.064 -21.331 -10.224 1.00 94.50 232 LEU A N 1
ATOM 1773 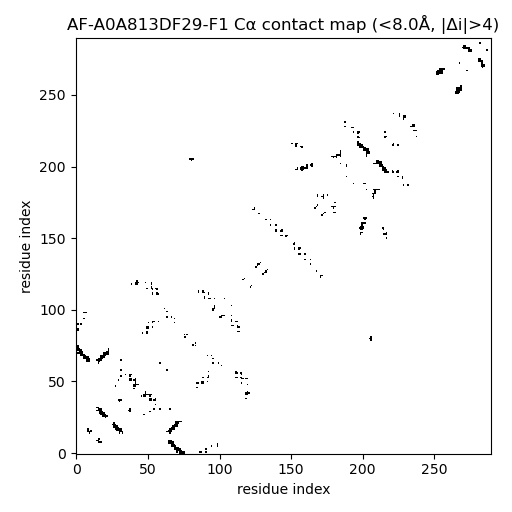C CA . LEU A 1 232 ? 15.985 -20.994 -8.798 1.00 94.50 232 LEU A CA 1
ATOM 1774 C C . LEU A 1 232 ? 14.684 -21.470 -8.117 1.00 94.50 232 LEU A C 1
ATOM 1776 O O . LEU A 1 232 ? 14.506 -21.234 -6.920 1.00 94.50 232 LEU A O 1
ATOM 1780 N N . GLY A 1 233 ? 13.787 -22.140 -8.847 1.00 94.31 233 GLY A N 1
ATOM 1781 C CA . GLY A 1 233 ? 12.521 -22.672 -8.337 1.00 94.31 233 GLY A CA 1
ATOM 1782 C C . GLY A 1 233 ? 11.407 -21.631 -8.199 1.00 94.31 233 GLY A C 1
ATOM 1783 O O . GLY A 1 233 ? 10.488 -21.829 -7.407 1.00 94.31 233 GLY A O 1
ATOM 1784 N N . MET A 1 234 ? 11.491 -20.515 -8.927 1.00 93.62 234 MET A N 1
ATOM 1785 C CA . MET A 1 234 ? 10.510 -19.426 -8.894 1.00 93.62 234 MET A CA 1
ATOM 1786 C C . MET A 1 234 ? 9.735 -19.350 -10.219 1.00 93.62 234 MET A C 1
ATOM 1788 O O . MET A 1 234 ? 10.235 -19.768 -11.262 1.00 93.62 234 MET A O 1
ATOM 1792 N N . GLU A 1 235 ? 8.525 -18.784 -10.204 1.00 93.06 235 GLU A N 1
ATOM 1793 C CA . GLU A 1 235 ? 7.722 -18.593 -11.422 1.00 93.06 235 GLU A CA 1
ATOM 1794 C C . GLU A 1 235 ? 7.939 -17.182 -12.003 1.00 93.06 235 GLU A C 1
ATOM 1796 O O . GLU A 1 235 ? 7.517 -16.199 -11.386 1.00 93.06 235 GLU A O 1
ATOM 1801 N N . PRO A 1 236 ? 8.584 -17.035 -13.176 1.00 94.12 236 PRO A N 1
ATOM 1802 C CA . PRO A 1 236 ? 8.782 -15.732 -13.795 1.00 94.12 236 PRO A CA 1
ATOM 1803 C C . PRO A 1 236 ? 7.573 -15.279 -14.622 1.00 94.12 236 PRO A C 1
ATOM 1805 O O . PRO A 1 236 ? 7.004 -16.039 -15.407 1.00 94.12 236 PRO A O 1
ATOM 1808 N N . LEU A 1 237 ? 7.269 -13.981 -14.558 1.00 91.38 237 LEU A N 1
ATOM 1809 C CA . LEU A 1 237 ? 6.295 -13.321 -15.428 1.00 91.38 237 LEU A CA 1
ATOM 1810 C C . LEU A 1 237 ? 6.991 -12.298 -16.330 1.00 91.38 237 LEU A C 1
ATOM 1812 O O . LEU A 1 237 ? 7.754 -11.453 -15.864 1.00 91.38 237 LEU A O 1
ATOM 1816 N N . ARG A 1 238 ? 6.703 -12.354 -17.634 1.00 92.50 238 ARG A N 1
ATOM 1817 C CA . ARG A 1 238 ? 7.203 -11.381 -18.612 1.00 92.50 238 ARG A CA 1
ATOM 1818 C C . ARG A 1 238 ? 6.316 -10.138 -18.611 1.00 92.50 238 ARG A C 1
ATOM 1820 O O . ARG A 1 238 ? 5.110 -10.239 -18.817 1.00 92.50 238 ARG A O 1
ATOM 1827 N N . LEU A 1 239 ? 6.933 -8.966 -18.480 1.00 88.06 239 LEU A N 1
ATOM 1828 C CA . LEU A 1 239 ? 6.281 -7.666 -18.635 1.00 88.06 239 LEU A CA 1
ATOM 1829 C C . LEU A 1 239 ? 7.092 -6.795 -19.600 1.00 88.06 239 LEU A C 1
ATOM 1831 O O . LEU A 1 239 ? 8.298 -6.633 -19.440 1.00 88.06 239 LEU A O 1
ATOM 1835 N N . THR A 1 240 ? 6.425 -6.207 -20.590 1.00 84.88 240 THR A N 1
ATOM 1836 C CA . THR A 1 240 ? 7.018 -5.203 -21.481 1.00 84.88 240 THR A CA 1
ATOM 1837 C C . THR A 1 240 ? 6.118 -3.980 -21.490 1.00 84.88 240 THR A C 1
ATOM 1839 O O . THR A 1 240 ? 4.973 -4.045 -21.936 1.00 84.88 240 THR A O 1
ATOM 1842 N N . ILE A 1 241 ? 6.635 -2.864 -20.978 1.00 78.44 241 ILE A N 1
ATOM 1843 C CA . ILE A 1 241 ? 5.933 -1.583 -20.990 1.00 78.44 241 ILE A CA 1
ATOM 1844 C C . ILE A 1 241 ? 6.300 -0.886 -22.296 1.00 78.44 241 ILE A C 1
ATOM 1846 O O . ILE A 1 241 ? 7.403 -0.370 -22.456 1.00 78.44 241 ILE A O 1
ATOM 1850 N N . ASN A 1 242 ? 5.380 -0.911 -23.257 1.00 74.56 242 ASN A N 1
ATOM 1851 C CA . ASN A 1 242 ? 5.571 -0.200 -24.513 1.00 74.56 242 ASN A CA 1
ATOM 1852 C C . ASN A 1 242 ? 5.436 1.305 -24.283 1.00 74.56 242 ASN A C 1
ATOM 1854 O O . ASN A 1 242 ? 4.574 1.741 -23.519 1.00 74.56 242 ASN A O 1
ATOM 1858 N N . ALA A 1 243 ? 6.235 2.099 -24.998 1.00 68.50 243 ALA A N 1
ATOM 1859 C CA . ALA A 1 243 ? 6.053 3.541 -25.025 1.00 68.50 243 ALA A CA 1
ATOM 1860 C C . ALA A 1 243 ? 4.623 3.860 -25.487 1.00 68.50 243 ALA A C 1
ATOM 1862 O O . ALA A 1 243 ? 4.255 3.641 -26.646 1.00 68.50 243 ALA A O 1
ATOM 1863 N N . SER A 1 244 ? 3.794 4.372 -24.579 1.00 61.62 244 SER A N 1
ATOM 1864 C CA . SER A 1 244 ? 2.503 4.928 -24.959 1.00 61.62 244 SER A CA 1
ATOM 1865 C C . SER A 1 244 ? 2.765 6.170 -25.801 1.00 61.62 244 SER A C 1
ATOM 1867 O O . SER A 1 244 ? 3.561 7.022 -25.400 1.00 61.62 244 SER A O 1
ATOM 1869 N N . LYS A 1 245 ? 2.102 6.304 -26.958 1.00 58.97 245 LYS A N 1
ATOM 1870 C CA . LYS A 1 245 ? 2.139 7.562 -27.716 1.00 58.97 245 LYS A CA 1
ATOM 1871 C C . LYS A 1 245 ? 1.761 8.687 -26.742 1.00 58.97 245 LYS A C 1
ATOM 1873 O O . LYS A 1 245 ? 0.670 8.601 -26.177 1.00 58.97 245 LYS A O 1
ATOM 1878 N N . PRO A 1 246 ? 2.618 9.702 -26.518 1.00 57.00 246 PRO A N 1
ATOM 1879 C CA . PRO A 1 246 ? 2.269 10.789 -25.618 1.00 57.00 246 PRO A CA 1
ATOM 1880 C C . PRO A 1 246 ? 0.960 11.392 -26.116 1.00 57.00 246 PRO A C 1
ATOM 1882 O O . PRO A 1 246 ? 0.833 11.692 -27.308 1.00 57.00 246 PRO A O 1
ATOM 1885 N N . VAL A 1 247 ? -0.027 11.519 -25.229 1.00 60.81 247 VAL A N 1
ATOM 1886 C CA . VAL A 1 247 ? -1.271 12.226 -25.536 1.00 60.81 247 VAL A CA 1
ATOM 1887 C C . VAL A 1 247 ? -0.903 13.701 -25.664 1.00 60.81 247 VAL A C 1
ATOM 1889 O O . VAL A 1 247 ? -0.856 14.438 -24.690 1.00 60.81 247 VAL A O 1
ATOM 1892 N N . ARG A 1 248 ? -0.549 14.115 -26.883 1.00 56.84 248 ARG A N 1
ATOM 1893 C CA . ARG A 1 248 ? -0.092 15.485 -27.194 1.00 56.84 248 ARG A CA 1
ATOM 1894 C C . ARG A 1 248 ? -1.238 16.487 -27.125 1.00 56.84 248 ARG A C 1
ATOM 1896 O O . ARG A 1 248 ? -1.030 17.687 -26.996 1.00 56.84 248 ARG A O 1
ATOM 1903 N N . THR A 1 249 ? -2.453 15.976 -27.283 1.00 49.59 249 THR A N 1
ATOM 1904 C CA . THR A 1 249 ? -3.686 16.744 -27.335 1.00 49.59 249 THR A CA 1
ATOM 1905 C C . THR A 1 249 ? -4.790 15.841 -26.804 1.00 49.59 249 THR A C 1
ATOM 1907 O O . THR A 1 249 ? -5.149 14.854 -27.443 1.00 49.59 249 THR A O 1
ATOM 1910 N N . ALA A 1 250 ? -5.292 16.143 -25.610 1.00 49.47 250 ALA A N 1
ATOM 1911 C CA . ALA A 1 250 ? -6.506 15.536 -25.087 1.00 49.47 250 ALA A CA 1
ATOM 1912 C C . ALA A 1 250 ? -7.658 16.507 -25.353 1.00 49.47 250 ALA A C 1
ATOM 1914 O O . ALA A 1 250 ? -7.704 17.590 -24.774 1.00 49.47 250 ALA A O 1
ATOM 1915 N N . ILE A 1 251 ? -8.581 16.139 -26.239 1.00 52.38 251 ILE A N 1
ATOM 1916 C CA . ILE A 1 251 ? -9.881 16.806 -26.307 1.00 52.38 251 ILE A CA 1
ATOM 1917 C C . ILE A 1 251 ? -10.708 16.160 -25.199 1.00 52.38 251 ILE A C 1
ATOM 1919 O O . ILE A 1 251 ? -11.032 14.980 -25.299 1.00 52.38 251 ILE A O 1
ATOM 1923 N N . ILE A 1 252 ? -10.983 16.900 -24.124 1.00 50.12 252 ILE A N 1
ATOM 1924 C CA . ILE A 1 252 ? -11.874 16.464 -23.043 1.00 50.12 252 ILE A CA 1
ATOM 1925 C C . ILE A 1 252 ? -13.235 17.114 -23.292 1.00 50.12 252 ILE A C 1
ATOM 1927 O O . ILE A 1 252 ? -13.402 18.305 -23.019 1.00 50.12 252 ILE A O 1
ATOM 1931 N N . PRO A 1 253 ? -14.210 16.379 -23.834 1.00 44.53 253 PRO A N 1
ATOM 1932 C CA . PRO A 1 253 ? -15.512 16.956 -24.068 1.00 44.53 253 PRO A CA 1
ATOM 1933 C C . PRO A 1 253 ? -16.306 17.111 -22.749 1.00 44.53 253 PRO A C 1
ATOM 1935 O O . PRO A 1 253 ? -16.760 16.163 -22.151 1.00 44.53 253 PRO A O 1
ATOM 1938 N N . LEU A 1 254 ? -16.563 18.323 -22.265 1.00 40.62 254 LEU A N 1
ATOM 1939 C CA . LEU A 1 254 ? -17.480 18.571 -21.132 1.00 40.62 254 LEU A CA 1
ATOM 1940 C C . LEU A 1 254 ? -18.986 18.610 -21.499 1.00 40.62 254 LEU A C 1
ATOM 1942 O O . LEU A 1 254 ? -19.512 19.676 -21.783 1.00 40.62 254 LEU A O 1
ATOM 1946 N N . ALA A 1 255 ? -19.706 17.495 -21.458 1.00 42.00 255 ALA A N 1
ATOM 1947 C CA . ALA A 1 255 ? -21.096 17.340 -20.964 1.00 42.00 255 ALA A CA 1
ATOM 1948 C C . ALA A 1 255 ? -21.670 15.887 -20.809 1.00 42.00 255 ALA A C 1
ATOM 1950 O O . ALA A 1 255 ? -21.948 15.147 -21.746 1.00 42.00 255 ALA A O 1
ATOM 1951 N N . GLY A 1 256 ? -21.935 15.480 -19.574 1.00 38.91 256 GLY A N 1
ATOM 1952 C CA . GLY A 1 256 ? -22.920 14.446 -19.271 1.00 38.91 256 GLY A CA 1
ATOM 1953 C C . GLY A 1 256 ? -23.847 15.040 -18.226 1.00 38.91 256 GLY A C 1
ATOM 1954 O O . GLY A 1 256 ? -23.364 15.647 -17.272 1.00 38.91 256 GLY A O 1
ATOM 1955 N N . ALA A 1 257 ? -25.160 14.916 -18.398 1.00 41.31 257 ALA A N 1
ATOM 1956 C CA . ALA A 1 257 ? -26.139 15.319 -17.392 1.00 41.31 257 ALA A CA 1
ATOM 1957 C C . ALA A 1 257 ? -26.145 14.313 -16.221 1.00 41.31 257 ALA A C 1
ATOM 1959 O O . ALA A 1 257 ? -27.092 13.554 -16.049 1.00 41.31 257 ALA A O 1
ATOM 1960 N N . SER A 1 258 ? -25.056 14.254 -15.447 1.00 40.44 258 SER A N 1
ATOM 1961 C CA . SER A 1 258 ? -24.960 13.433 -14.236 1.00 40.44 258 SER A CA 1
ATOM 1962 C C . SER A 1 258 ? -24.062 14.118 -13.188 1.00 40.44 258 SER A C 1
ATOM 1964 O O . SER A 1 258 ? -22.938 14.495 -13.523 1.00 40.44 258 SER A O 1
ATOM 1966 N N . PRO A 1 259 ? -24.517 14.308 -11.932 1.00 38.75 259 PRO A N 1
ATOM 1967 C CA . PRO A 1 259 ? -23.811 15.084 -10.903 1.00 38.75 259 PRO A CA 1
ATOM 1968 C C . PRO A 1 259 ? -22.655 14.343 -10.191 1.00 38.75 259 PRO A C 1
ATOM 1970 O O . PRO A 1 259 ? -22.138 14.830 -9.189 1.00 38.75 259 PRO A O 1
ATOM 1973 N N . GLY A 1 260 ? -22.214 13.181 -10.679 1.00 44.28 260 GLY A N 1
ATOM 1974 C CA . GLY A 1 260 ? -21.089 12.443 -10.092 1.00 44.28 260 GLY A CA 1
ATOM 1975 C C . GLY A 1 260 ? -19.728 12.930 -10.602 1.00 44.28 260 GLY A C 1
ATOM 1976 O O . GLY A 1 260 ? -19.317 12.574 -11.703 1.00 44.28 260 GLY A O 1
ATOM 1977 N N . MET A 1 261 ? -19.003 13.715 -9.801 1.00 37.31 261 MET A N 1
ATOM 1978 C CA . MET A 1 261 ? -17.596 14.056 -10.051 1.00 37.31 261 MET A CA 1
ATOM 1979 C C . MET A 1 261 ? -16.660 12.917 -9.607 1.00 37.31 261 MET A C 1
ATOM 1981 O O . MET A 1 261 ? -16.422 12.738 -8.420 1.00 37.31 261 MET A O 1
ATOM 1985 N N . TRP A 1 262 ? -16.102 12.197 -10.578 1.00 35.12 262 TRP A N 1
ATOM 1986 C CA . TRP A 1 262 ? -14.839 11.433 -10.537 1.00 35.12 262 TRP A CA 1
ATOM 1987 C C . TRP A 1 262 ? -14.147 11.652 -11.901 1.00 35.12 262 TRP A C 1
ATOM 1989 O O . TRP A 1 262 ? -14.786 12.252 -12.777 1.00 35.12 262 TRP A O 1
ATOM 1999 N N . PRO A 1 263 ? -12.872 11.270 -12.142 1.00 50.25 263 PRO A N 1
ATOM 2000 C CA . PRO A 1 263 ? -12.212 11.585 -13.397 1.00 50.25 263 PRO A CA 1
ATOM 2001 C C . PRO A 1 263 ? -12.788 10.675 -14.483 1.00 50.25 263 PRO A C 1
ATOM 2003 O O . PRO A 1 263 ? -12.259 9.618 -14.797 1.00 50.25 263 PRO A O 1
ATOM 2006 N N . ALA A 1 264 ? -13.908 11.085 -15.060 1.00 42.72 264 ALA A N 1
ATOM 2007 C CA . ALA A 1 264 ? -14.279 10.671 -16.387 1.00 42.72 264 ALA A CA 1
ATOM 2008 C C . ALA A 1 264 ? -13.503 11.588 -17.327 1.00 42.72 264 ALA A C 1
ATOM 2010 O O . ALA A 1 264 ? -13.506 12.808 -17.172 1.00 42.72 264 ALA A O 1
ATOM 2011 N N . SER A 1 265 ? -12.838 10.996 -18.299 1.00 48.44 265 SER A N 1
ATOM 2012 C CA . SER A 1 265 ? -12.552 11.529 -19.627 1.00 48.44 265 SER A CA 1
ATOM 2013 C C . SER A 1 265 ? -13.809 12.163 -20.254 1.00 48.44 265 SER A C 1
ATOM 2015 O O . SER A 1 265 ? -14.340 11.620 -21.213 1.00 48.44 265 SER A O 1
ATOM 2017 N N . LYS A 1 266 ? -14.313 13.250 -19.639 1.00 43.62 266 LYS A N 1
ATOM 2018 C CA . LYS A 1 266 ? -15.702 13.729 -19.661 1.00 43.62 266 LYS A CA 1
ATOM 2019 C C . LYS A 1 266 ? -16.333 13.557 -21.046 1.00 43.62 266 LYS A C 1
ATOM 2021 O O . LYS A 1 266 ? -15.703 13.828 -22.060 1.00 43.62 266 LYS A O 1
ATOM 2026 N N . CYS A 1 267 ? -17.563 13.054 -21.058 1.00 50.81 267 CYS A N 1
ATOM 2027 C CA . CYS A 1 267 ? -18.476 13.057 -22.202 1.00 50.81 267 CYS A CA 1
ATOM 2028 C C . CYS A 1 267 ? -18.992 14.473 -22.409 1.00 50.81 267 CYS A C 1
ATOM 2030 O O . CYS A 1 267 ? -19.271 15.007 -21.352 1.00 50.81 267 CYS A O 1
ATOM 2032 N N . VAL A 1 268 ? -19.077 14.968 -23.670 1.00 53.12 268 VAL A N 1
ATOM 2033 C CA . VAL A 1 268 ? -20.014 15.863 -24.433 1.00 53.12 268 VAL A CA 1
ATOM 2034 C C . VAL A 1 268 ? -21.528 15.666 -24.367 1.00 53.12 268 VAL A C 1
ATOM 2036 O O . VAL A 1 268 ? -21.991 14.564 -24.646 1.00 53.12 268 VAL A O 1
ATOM 2039 N N . GLY A 1 269 ? -22.319 16.723 -24.187 1.00 55.84 269 GLY A N 1
ATOM 2040 C CA . GLY A 1 269 ? -23.714 16.743 -24.606 1.00 55.84 269 GLY A CA 1
ATOM 2041 C C . GLY A 1 269 ? -23.715 16.697 -26.136 1.00 55.84 269 GLY A C 1
ATOM 2042 O O . GLY A 1 269 ? -22.974 17.488 -26.730 1.00 55.84 269 GLY A O 1
ATOM 2043 N N . PRO A 1 270 ? -24.477 15.806 -26.799 1.00 59.28 270 PRO A N 1
ATOM 2044 C CA . PRO A 1 270 ? -24.379 15.579 -28.248 1.00 59.28 270 PRO A CA 1
ATOM 2045 C C . PRO A 1 270 ? -24.468 16.856 -29.096 1.00 59.28 270 PRO A C 1
ATOM 2047 O O . PRO A 1 270 ? -23.827 16.975 -30.134 1.00 59.28 270 PRO A O 1
ATOM 2050 N N . TRP A 1 271 ? -25.219 17.850 -28.625 1.00 63.34 271 TRP A N 1
ATOM 2051 C CA . TRP A 1 271 ? -25.420 19.140 -29.289 1.00 63.34 271 TRP A CA 1
ATOM 2052 C C . TRP A 1 271 ? -24.172 20.040 -29.352 1.00 63.34 271 TRP A C 1
ATOM 2054 O O . TRP A 1 271 ? -24.129 20.953 -30.174 1.00 63.34 271 TRP A O 1
ATOM 2064 N N . LEU A 1 272 ? -23.139 19.789 -28.543 1.00 63.03 272 LEU A N 1
ATOM 2065 C CA . LEU A 1 272 ? -21.858 20.510 -28.600 1.00 63.03 272 LEU A CA 1
ATOM 2066 C C . LEU A 1 272 ? -20.772 19.759 -29.392 1.00 63.03 272 LEU A C 1
ATOM 2068 O O . LEU A 1 272 ? -19.617 20.182 -29.400 1.00 63.03 272 LEU A O 1
ATOM 2072 N N . PHE A 1 273 ? -21.112 18.654 -30.065 1.00 68.38 273 PHE A N 1
ATOM 2073 C CA . PHE A 1 273 ? -20.141 17.875 -30.838 1.00 68.38 273 PHE A CA 1
ATOM 2074 C C . PHE A 1 273 ? -19.690 18.661 -32.073 1.00 68.38 273 PHE A C 1
ATOM 2076 O O . PHE A 1 273 ? -20.539 19.239 -32.757 1.00 68.38 273 PHE A O 1
ATOM 2083 N N . PRO A 1 274 ? -18.385 18.683 -32.395 1.00 67.69 274 PRO A N 1
ATOM 2084 C CA . PRO A 1 274 ? -17.908 19.331 -33.606 1.00 67.69 274 PRO A CA 1
ATOM 2085 C C . PRO A 1 274 ? -18.397 18.547 -34.830 1.00 67.69 274 PRO A C 1
ATOM 2087 O O . PRO A 1 274 ? -18.021 17.393 -35.029 1.00 67.69 274 PRO A O 1
ATOM 2090 N N . VAL A 1 275 ? -19.223 19.179 -35.661 1.00 75.38 275 VAL A N 1
ATOM 2091 C CA . VAL A 1 275 ? -19.703 18.627 -36.931 1.00 75.38 275 VAL A CA 1
ATOM 2092 C C . VAL A 1 275 ? -19.055 19.419 -38.059 1.00 75.38 275 VAL A C 1
ATOM 2094 O O . VAL A 1 275 ? -19.152 20.649 -38.114 1.00 75.38 275 VAL A O 1
ATOM 2097 N N . ARG A 1 276 ? -18.357 18.709 -38.950 1.00 72.56 276 ARG A N 1
ATOM 2098 C CA . ARG A 1 276 ? -17.764 19.289 -40.156 1.00 72.56 276 ARG A CA 1
ATOM 2099 C C . ARG A 1 276 ? -18.749 19.183 -41.315 1.00 72.56 276 ARG A C 1
ATOM 2101 O O . ARG A 1 276 ? -19.121 18.073 -41.684 1.00 72.56 276 ARG A O 1
ATOM 2108 N N . MET A 1 277 ? -19.086 20.312 -41.932 1.00 67.69 277 MET A N 1
ATOM 2109 C CA . MET A 1 277 ? -19.749 20.356 -43.237 1.00 67.69 277 MET A CA 1
ATOM 2110 C C . MET A 1 277 ? -18.938 21.250 -44.177 1.00 67.69 277 MET A C 1
ATOM 2112 O O . MET A 1 277 ? -18.695 22.422 -43.892 1.00 67.69 277 MET A O 1
ATOM 2116 N N . GLY A 1 278 ? -18.464 20.674 -45.284 1.00 76.69 278 GLY A N 1
ATOM 2117 C CA . GLY A 1 278 ? -17.532 21.346 -46.191 1.00 76.69 278 GLY A CA 1
ATOM 2118 C C . GLY A 1 278 ? -16.209 21.714 -45.503 1.00 76.69 278 GLY A C 1
ATOM 2119 O O . GLY A 1 278 ? -15.535 20.862 -44.908 1.00 76.69 278 GLY A O 1
ATOM 2120 N N . GLU A 1 279 ? -15.828 22.988 -45.592 1.00 75.06 279 GLU A N 1
ATOM 2121 C CA . GLU A 1 279 ? -14.608 23.533 -44.976 1.00 75.06 279 GLU A CA 1
ATOM 2122 C C . GLU A 1 279 ? -14.822 24.089 -43.560 1.00 75.06 279 GLU A C 1
ATOM 2124 O O . GLU A 1 279 ? -13.853 24.412 -42.877 1.00 75.06 279 GLU A O 1
ATOM 2129 N N . ALA A 1 280 ? -16.067 24.152 -43.078 1.00 55.75 280 ALA A N 1
ATOM 2130 C CA . ALA A 1 280 ? -16.385 24.674 -41.754 1.00 55.75 280 ALA A CA 1
ATOM 2131 C C . ALA A 1 280 ? -16.583 23.551 -40.723 1.00 55.75 280 ALA A C 1
ATOM 2133 O O . ALA A 1 280 ? -17.219 22.529 -40.993 1.00 55.75 280 ALA A O 1
ATOM 2134 N N . VAL A 1 281 ? -16.071 23.769 -39.508 1.00 71.12 281 VAL A N 1
ATOM 2135 C CA . VAL A 1 281 ? -16.317 22.922 -38.333 1.00 71.12 281 VAL A CA 1
ATOM 2136 C C . VAL A 1 281 ? -16.989 23.777 -37.268 1.00 71.12 281 VAL A C 1
ATOM 2138 O O . VAL A 1 281 ? -16.395 24.739 -36.785 1.00 71.12 281 VAL A O 1
ATOM 2141 N N . LYS A 1 282 ? -18.224 23.427 -36.901 1.00 66.50 282 LYS A N 1
ATOM 2142 C CA . LYS A 1 282 ? -19.002 24.113 -35.859 1.00 66.50 282 LYS A CA 1
ATOM 2143 C C . LYS A 1 282 ? -19.708 23.083 -34.962 1.00 66.50 282 LYS A C 1
ATOM 2145 O O . LYS A 1 282 ? -19.916 21.950 -35.402 1.00 66.50 282 LYS A O 1
ATOM 2150 N N . PRO A 1 283 ? -20.075 23.429 -33.717 1.00 77.31 283 PRO A N 1
ATOM 2151 C CA . PRO A 1 283 ? -20.897 22.566 -32.869 1.00 77.31 283 PRO A CA 1
ATOM 2152 C C . PRO A 1 283 ? -22.237 22.198 -33.530 1.00 77.31 283 PRO A C 1
ATOM 2154 O O . PRO A 1 283 ? -22.813 23.024 -34.234 1.00 77.31 283 PRO A O 1
ATOM 2157 N N . ALA A 1 284 ? -22.758 20.992 -33.277 1.00 77.38 284 ALA A N 1
ATOM 2158 C CA . ALA A 1 284 ? -24.010 20.496 -33.864 1.00 77.38 284 ALA A CA 1
ATOM 2159 C C . ALA A 1 284 ? -25.202 21.462 -33.698 1.00 77.38 284 ALA A C 1
ATOM 2161 O O . ALA A 1 284 ? -25.978 21.633 -34.632 1.00 77.38 284 ALA A O 1
ATOM 2162 N N . ILE A 1 285 ? -25.320 22.148 -32.555 1.00 74.56 285 ILE A N 1
ATOM 2163 C CA . ILE A 1 285 ? -26.367 23.156 -32.323 1.00 74.56 285 ILE A CA 1
ATOM 2164 C C . ILE A 1 285 ? -26.294 24.342 -33.294 1.00 74.56 285 ILE A C 1
ATOM 2166 O O . ILE A 1 285 ? -27.328 24.855 -33.699 1.00 74.56 285 ILE A O 1
ATOM 2170 N N . CYS A 1 286 ? -25.098 24.750 -33.722 1.00 75.81 286 CYS A N 1
ATOM 2171 C CA . CYS A 1 286 ? -24.948 25.856 -34.667 1.00 75.81 286 CYS A CA 1
ATOM 2172 C C . CYS A 1 286 ? -25.496 25.500 -36.052 1.00 75.81 286 CYS A C 1
ATOM 2174 O O . CYS A 1 286 ? -26.007 26.379 -36.725 1.00 75.81 286 CYS A O 1
ATOM 2176 N N . TRP A 1 287 ? -25.439 24.227 -36.451 1.00 80.81 287 TRP A N 1
ATOM 2177 C CA . TRP A 1 287 ? -26.038 23.754 -37.703 1.00 80.81 287 TRP A CA 1
ATOM 2178 C C . TRP A 1 287 ? -27.558 23.585 -37.622 1.00 80.81 287 TRP A C 1
ATOM 2180 O O . TRP A 1 287 ? -28.225 23.600 -38.644 1.00 80.81 287 TRP A O 1
ATOM 2190 N N . LEU A 1 288 ? -28.100 23.377 -36.419 1.00 73.88 288 LEU A N 1
ATOM 2191 C CA . LEU A 1 288 ? -29.539 23.206 -36.190 1.00 73.88 288 LEU A CA 1
ATOM 2192 C C . LEU A 1 288 ? -30.280 24.540 -36.002 1.00 73.88 288 LEU A C 1
ATOM 2194 O O . LEU A 1 288 ? -31.508 24.559 -36.026 1.00 73.88 288 LEU A O 1
ATOM 2198 N N . CYS A 1 289 ? -29.546 25.628 -35.758 1.00 69.19 289 CYS A N 1
ATOM 2199 C CA . CYS A 1 289 ? -30.077 26.980 -35.569 1.00 69.19 289 CYS A CA 1
ATOM 2200 C C . CYS A 1 289 ? -29.829 27.911 -36.773 1.00 69.19 289 CYS A C 1
ATOM 2202 O O . CYS A 1 289 ? -30.195 29.084 -36.695 1.00 69.19 289 CYS A O 1
ATOM 2204 N N . GLU A 1 290 ? -29.194 27.405 -37.833 1.00 62.78 290 GLU A N 1
ATOM 2205 C CA . GLU A 1 290 ? -29.066 28.030 -39.162 1.00 62.78 290 GLU A CA 1
ATOM 2206 C C . GLU A 1 290 ? -30.198 27.539 -40.079 1.00 62.78 290 GLU A C 1
ATOM 2208 O O . GLU A 1 290 ? -30.716 28.372 -40.856 1.00 62.78 290 GLU A O 1
#

Solvent-accessible surface area (backbone atoms only — not comparable to full-atom values): 16593 Å² total; per-residue (Å²): 85,79,42,66,51,69,46,81,34,87,45,97,85,71,54,30,34,39,36,41,35,42,70,86,74,47,67,53,77,44,56,72,80,43,61,68,58,31,50,52,43,13,52,40,95,50,85,60,9,45,52,29,20,25,50,57,44,42,54,75,80,46,90,74,66,26,30,39,37,39,33,72,43,73,74,51,68,79,93,68,67,66,56,67,62,56,51,48,10,35,50,55,44,46,46,50,31,65,74,67,64,66,77,63,48,75,65,52,32,46,52,36,33,58,60,26,61,82,47,50,80,46,61,68,59,46,36,52,74,37,64,52,41,48,50,54,50,51,53,45,51,52,50,50,72,68,48,83,50,68,62,61,30,43,39,54,48,7,46,50,33,35,52,52,37,55,53,41,56,70,59,51,17,78,76,40,53,93,62,37,56,22,66,62,45,50,55,58,77,67,32,74,87,44,58,88,31,40,45,27,36,31,59,47,89,71,38,28,65,76,48,71,48,71,36,53,72,43,78,71,28,42,57,53,47,40,51,54,37,44,76,72,75,44,88,70,80,92,82,81,87,72,86,69,79,76,79,87,72,80,87,68,38,86,28,63,103,63,95,75,89,66,96,61,87,37,50,49,43,75,54,66,39,80,41,73,59,92,94,48,73,42,36,41,47,62,69,73,75,108

Foldseek 3Di:
DFDKDKAFDDDPVQFAWEWEAEQVRDIDIDTLPPLVVLLVLLQDPDLCVLVSLLSNLCSVPDDARYMYMYRNDDPPPPLPLPCPSLVVSLVNLVSRCVRVVVVQDSVSSSVSSPPSVVRHPCVLVCCLVPVVVVVLVVVLVVCLVPDPPVLVNLLSVAVSQQVSAVSCCVGVCVVPVVFQVQPLQCCLQVPPQLVVFFSHKADPRPNHVPDIDTRGNDPVSLVSSQVVCVVSVHHDDDDDDDPDDPCPDLDQADDDPDPDDDDDSHDHDQQQDFDDDDPDTGGNVVVVVD

Mean predicted aligned error: 15.85 Å

Organism: Polarella glacialis (NCBI:txid89957)